Protein AF-A0A7S1WBP7-F1 (afdb_monomer_lite)

Organism: Alexandrium catenella (NCBI:txid2925)

Structure (mmCIF, N/CA/C/O backbone):
data_AF-A0A7S1WBP7-F1
#
_entry.id   AF-A0A7S1WBP7-F1
#
loop_
_atom_site.group_PDB
_atom_site.id
_atom_site.type_symbol
_atom_site.label_atom_id
_atom_site.label_alt_id
_atom_site.label_comp_id
_atom_site.label_asym_id
_atom_site.label_entity_id
_atom_site.label_seq_id
_atom_site.pdbx_PDB_ins_code
_atom_site.Cartn_x
_atom_site.Cartn_y
_atom_site.Cartn_z
_atom_site.occupancy
_atom_site.B_iso_or_equiv
_atom_site.auth_seq_id
_atom_site.auth_comp_id
_atom_site.auth_asym_id
_atom_site.auth_atom_id
_atom_site.pdbx_PDB_model_num
ATOM 1 N N . PRO A 1 1 ? -11.667 11.687 7.791 1.00 59.66 1 PRO A N 1
ATOM 2 C CA . PRO A 1 1 ? -12.856 10.814 7.942 1.00 59.66 1 PRO A CA 1
ATOM 3 C C . PRO 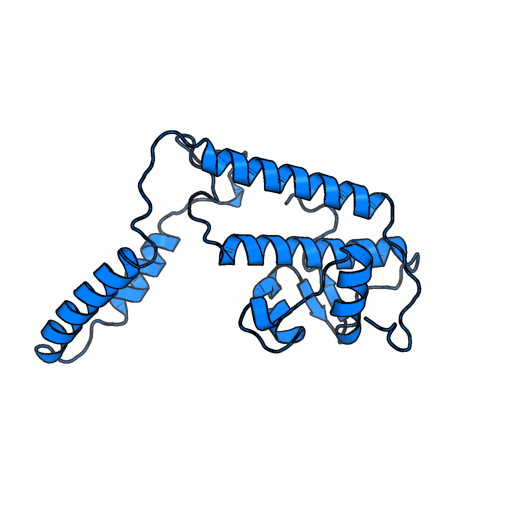A 1 1 ? -13.296 10.801 9.410 1.00 59.66 1 PRO A C 1
ATOM 5 O O . PRO A 1 1 ? -12.435 10.814 10.290 1.00 59.66 1 PRO A O 1
ATOM 8 N N . ALA A 1 2 ? -14.607 10.837 9.667 1.00 68.38 2 ALA A N 1
ATOM 9 C CA . ALA A 1 2 ? -15.143 10.656 11.015 1.00 68.38 2 ALA A CA 1
ATOM 10 C C . ALA A 1 2 ? -14.833 9.235 11.520 1.00 68.38 2 ALA A C 1
ATOM 12 O O . ALA A 1 2 ? -14.709 8.310 10.717 1.00 68.38 2 ALA A O 1
ATOM 13 N N . ARG A 1 3 ? -14.670 9.067 12.837 1.00 75.44 3 ARG A N 1
ATOM 14 C CA . ARG A 1 3 ? -14.401 7.759 13.450 1.00 75.44 3 ARG A CA 1
ATOM 15 C C . ARG A 1 3 ? -15.644 6.863 13.328 1.00 75.44 3 ARG A C 1
ATOM 17 O O . ARG A 1 3 ? -16.695 7.281 13.818 1.00 75.44 3 ARG A O 1
ATOM 24 N N . PRO A 1 4 ? -15.541 5.660 12.738 1.00 75.06 4 PRO A N 1
ATOM 25 C CA . PRO A 1 4 ? -16.665 4.734 12.681 1.00 75.06 4 PRO A CA 1
ATOM 26 C C . PRO A 1 4 ? -16.986 4.143 14.063 1.00 75.06 4 PRO A C 1
ATOM 28 O O . PRO A 1 4 ? -16.140 4.105 14.963 1.00 75.06 4 PRO A O 1
ATOM 31 N N . ALA A 1 5 ? -18.237 3.723 14.259 1.00 71.31 5 ALA A N 1
ATOM 32 C CA . ALA A 1 5 ? -18.678 3.123 15.515 1.00 71.31 5 ALA A CA 1
ATOM 33 C C . ALA A 1 5 ? -17.914 1.811 15.771 1.00 71.31 5 ALA A C 1
ATOM 35 O O . ALA A 1 5 ? -17.852 0.950 14.903 1.00 71.31 5 ALA A O 1
ATOM 36 N N . GLY A 1 6 ? -17.307 1.667 16.953 1.00 66.00 6 GLY A N 1
ATOM 37 C CA . GLY A 1 6 ? -16.484 0.497 17.287 1.00 66.00 6 GLY A CA 1
ATOM 38 C C . GLY A 1 6 ? -15.039 0.544 16.771 1.00 66.00 6 GLY A C 1
ATOM 39 O O . GLY A 1 6 ? -14.283 -0.386 17.035 1.00 66.00 6 GLY A O 1
ATOM 40 N N . ALA A 1 7 ? -14.614 1.615 16.087 1.00 70.44 7 ALA A N 1
ATOM 41 C CA . ALA A 1 7 ? -13.201 1.808 15.769 1.00 70.44 7 ALA A CA 1
ATOM 42 C C . ALA A 1 7 ? -12.406 2.271 16.997 1.00 70.44 7 ALA A C 1
ATOM 44 O O . ALA A 1 7 ? -12.703 3.297 17.615 1.00 70.44 7 ALA A O 1
ATOM 45 N N . GLU A 1 8 ? -11.364 1.514 17.320 1.00 70.38 8 GLU A N 1
ATOM 46 C CA . GLU A 1 8 ? -10.429 1.794 18.406 1.00 70.38 8 GLU A CA 1
ATOM 47 C C . GLU A 1 8 ? -9.491 2.960 18.071 1.00 70.38 8 GLU A C 1
ATOM 49 O O . GLU A 1 8 ? -9.138 3.193 16.908 1.00 70.38 8 GLU A O 1
ATOM 54 N N . GLU A 1 9 ? -9.037 3.668 19.108 1.00 77.19 9 GLU A N 1
ATOM 55 C CA . GLU A 1 9 ? -8.102 4.793 19.003 1.00 77.19 9 GLU A CA 1
ATOM 56 C C . GLU A 1 9 ? -6.643 4.319 18.898 1.00 77.19 9 GLU A C 1
ATOM 58 O O . GLU A 1 9 ? -5.778 4.674 19.695 1.00 77.19 9 GLU A O 1
ATOM 63 N N . VAL A 1 10 ? -6.372 3.501 17.883 1.00 86.56 10 VAL A N 1
ATOM 64 C CA . VAL A 1 10 ? -5.024 3.009 17.585 1.00 86.56 10 VAL A CA 1
ATOM 65 C C . VAL A 1 10 ? -4.214 4.107 16.891 1.00 86.56 10 VAL A C 1
ATOM 67 O O . VAL A 1 10 ? -4.719 4.818 16.012 1.00 86.56 10 VAL A O 1
ATOM 70 N N . GLN A 1 11 ? -2.959 4.271 17.311 1.00 88.50 11 GLN A N 1
ATOM 71 C CA . GLN A 1 11 ? -2.029 5.256 16.761 1.00 88.50 11 GLN A CA 1
ATOM 72 C C . GLN A 1 11 ? -0.876 4.583 16.026 1.00 88.50 11 GLN A C 1
ATOM 74 O O . GLN A 1 11 ? -0.406 3.556 16.504 1.00 88.50 11 GLN A O 1
ATOM 79 N N . PRO A 1 12 ? -0.353 5.198 14.948 1.00 92.69 12 PRO A N 1
ATOM 80 C CA . PRO A 1 12 ? 0.793 4.650 14.238 1.00 92.69 12 PRO A CA 1
ATOM 81 C C . PRO A 1 12 ? 2.031 4.646 15.133 1.00 92.69 12 PRO A C 1
ATOM 83 O O . PRO A 1 12 ? 2.517 5.722 15.521 1.00 92.69 12 PRO A O 1
ATOM 86 N N . SER A 1 13 ? 2.533 3.450 15.436 1.00 93.62 13 SER A N 1
ATOM 87 C CA . SER A 1 13 ? 3.720 3.260 16.269 1.00 93.62 13 SER A CA 1
ATOM 88 C C . SER A 1 13 ? 5.015 3.691 15.584 1.00 93.62 13 SER A C 1
ATOM 90 O O . SER A 1 13 ? 5.077 3.953 14.378 1.00 93.62 13 SER A O 1
ATOM 92 N N . ASP A 1 14 ? 6.093 3.727 16.365 1.00 94.38 14 ASP A N 1
ATOM 93 C CA . ASP A 1 14 ? 7.439 3.970 15.847 1.00 94.38 14 ASP A CA 1
ATOM 94 C C . ASP A 1 14 ? 7.890 2.885 14.864 1.00 94.38 14 ASP A C 1
ATOM 96 O O . ASP A 1 14 ? 8.605 3.194 13.910 1.00 94.38 14 ASP A O 1
ATOM 100 N N . TRP A 1 15 ? 7.428 1.641 15.044 1.00 93.56 15 TRP A N 1
ATOM 101 C CA . TRP A 1 15 ? 7.703 0.543 14.115 1.00 93.56 15 TRP A CA 1
ATOM 102 C C . TRP A 1 15 ? 7.101 0.829 12.739 1.00 93.56 15 TRP A C 1
ATOM 104 O O . TRP A 1 15 ? 7.823 0.814 11.742 1.00 93.56 15 TRP A O 1
ATOM 114 N N . PHE A 1 16 ? 5.816 1.197 12.693 1.00 94.50 16 PHE A N 1
ATOM 115 C CA . PHE A 1 16 ? 5.157 1.581 11.445 1.00 94.50 16 PHE A CA 1
ATOM 116 C C . PHE A 1 16 ? 5.894 2.740 10.767 1.00 94.50 16 PHE A C 1
ATOM 118 O O . PHE A 1 16 ? 6.212 2.684 9.582 1.00 94.50 16 PHE A O 1
ATOM 125 N N . ARG A 1 17 ? 6.229 3.788 11.530 1.00 93.50 17 ARG A N 1
ATOM 126 C CA . ARG A 1 17 ? 6.933 4.965 10.998 1.00 93.50 17 ARG A CA 1
ATOM 127 C C . ARG A 1 17 ? 8.336 4.636 10.498 1.00 93.50 17 ARG A C 1
ATOM 129 O O . ARG A 1 17 ? 8.852 5.348 9.639 1.00 93.50 17 ARG A O 1
ATOM 136 N N . ALA A 1 18 ? 9.005 3.645 11.080 1.00 94.38 18 ALA A N 1
ATOM 137 C CA . ALA A 1 18 ? 10.303 3.180 10.609 1.00 94.38 18 ALA A CA 1
ATOM 138 C C . ALA A 1 18 ? 10.160 2.453 9.267 1.00 94.38 18 ALA A C 1
ATOM 140 O O . ALA A 1 18 ? 10.774 2.897 8.300 1.00 94.38 18 ALA A O 1
ATOM 141 N N . ARG A 1 19 ? 9.281 1.444 9.186 1.00 93.69 19 ARG A N 1
ATOM 142 C CA . ARG A 1 19 ? 9.017 0.678 7.955 1.00 93.69 19 ARG A CA 1
ATOM 143 C C . ARG A 1 19 ? 8.503 1.548 6.815 1.00 93.69 19 ARG A C 1
ATOM 145 O O . ARG A 1 19 ? 8.981 1.454 5.694 1.00 93.69 19 ARG A O 1
ATOM 152 N N . TRP A 1 20 ? 7.602 2.481 7.112 1.00 93.44 20 TRP A N 1
ATOM 153 C CA . TRP A 1 20 ? 7.122 3.432 6.114 1.00 93.44 20 TRP A CA 1
ATOM 154 C C . TRP A 1 20 ? 8.243 4.327 5.569 1.00 93.44 20 TRP A C 1
ATOM 156 O O . TRP A 1 20 ? 8.288 4.605 4.377 1.00 93.44 20 TRP A O 1
ATOM 166 N N . ARG A 1 21 ? 9.181 4.774 6.417 1.00 93.06 21 ARG A N 1
ATOM 167 C CA . ARG A 1 21 ? 10.331 5.578 5.963 1.00 93.06 21 ARG A CA 1
ATOM 168 C C . ARG A 1 21 ? 11.337 4.767 5.155 1.00 93.06 21 ARG A C 1
ATOM 170 O O . ARG A 1 21 ? 11.943 5.334 4.254 1.00 93.06 21 ARG A O 1
ATOM 177 N N . GLU A 1 22 ? 11.549 3.507 5.513 1.00 93.50 22 GLU A N 1
ATOM 178 C CA . GLU A 1 22 ? 12.380 2.562 4.760 1.00 93.50 22 GLU A CA 1
ATOM 179 C C . GLU A 1 22 ? 11.827 2.404 3.342 1.00 93.50 22 GLU A C 1
ATOM 181 O O . GLU A 1 22 ? 12.495 2.796 2.388 1.00 93.50 22 GLU A O 1
ATOM 186 N N . TRP A 1 23 ? 10.549 2.046 3.228 1.00 91.75 23 TRP A N 1
ATOM 187 C CA . TRP A 1 23 ? 9.850 1.951 1.950 1.00 91.75 23 TRP A CA 1
ATOM 188 C C . TRP A 1 23 ? 9.911 3.235 1.119 1.00 91.75 23 TRP A C 1
ATOM 190 O O . TRP A 1 23 ? 10.237 3.209 -0.062 1.00 91.75 23 TRP A O 1
ATOM 200 N N . GLN A 1 24 ? 9.643 4.396 1.725 1.00 92.50 24 GLN A N 1
ATOM 201 C CA . GLN A 1 24 ? 9.704 5.671 1.002 1.00 92.50 24 GLN A CA 1
ATOM 202 C C . GLN A 1 24 ? 11.103 5.958 0.435 1.00 92.50 24 GLN A C 1
ATOM 204 O O . GLN A 1 24 ? 11.211 6.562 -0.630 1.00 92.50 24 GLN A O 1
ATOM 209 N N . ARG A 1 25 ? 12.170 5.531 1.123 1.00 91.50 25 ARG A N 1
ATOM 210 C CA . ARG A 1 25 ? 13.548 5.679 0.630 1.00 91.50 25 ARG A CA 1
ATOM 211 C C . ARG A 1 25 ? 13.833 4.732 -0.527 1.00 91.50 25 ARG A C 1
ATOM 213 O O . ARG A 1 25 ? 14.423 5.171 -1.508 1.00 91.50 25 ARG A O 1
ATOM 220 N N . GLU A 1 26 ? 13.414 3.476 -0.419 1.00 90.69 26 GLU A N 1
ATOM 221 C CA . GLU A 1 26 ? 13.569 2.478 -1.483 1.00 90.69 26 GLU A CA 1
ATOM 222 C C . GLU A 1 26 ? 12.810 2.896 -2.738 1.00 90.69 26 GLU A C 1
ATOM 224 O O . GLU A 1 26 ? 13.397 2.984 -3.813 1.00 90.69 26 GLU A O 1
ATOM 229 N N . LEU A 1 27 ? 11.547 3.294 -2.584 1.00 90.94 27 LEU A N 1
ATOM 230 C CA . LEU A 1 27 ? 10.723 3.766 -3.687 1.00 90.94 27 LEU A CA 1
ATOM 231 C C . LEU A 1 27 ? 11.352 4.986 -4.373 1.00 90.94 27 LEU A C 1
ATOM 233 O O . LEU A 1 27 ? 11.409 5.044 -5.599 1.00 90.94 27 LEU A O 1
ATOM 237 N N . GLN A 1 28 ? 11.874 5.951 -3.608 1.00 89.44 28 GLN A N 1
ATOM 238 C CA . GLN A 1 28 ? 12.607 7.090 -4.174 1.00 89.44 28 GLN A CA 1
ATOM 239 C C . GLN A 1 28 ? 13.874 6.654 -4.915 1.00 89.44 28 GLN A C 1
ATOM 241 O O . GLN A 1 28 ? 14.147 7.168 -5.999 1.00 89.44 28 GLN A O 1
ATOM 246 N N . ALA A 1 29 ? 14.631 5.705 -4.364 1.00 89.44 29 ALA A N 1
ATOM 247 C CA . ALA A 1 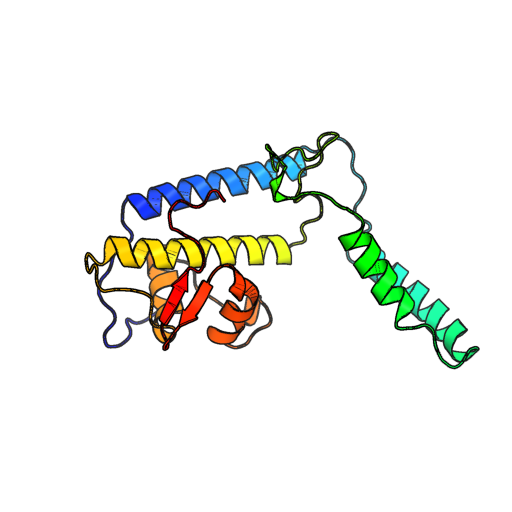29 ? 15.821 5.167 -5.010 1.00 89.44 29 ALA A CA 1
ATOM 248 C C . ALA A 1 29 ? 15.480 4.463 -6.333 1.00 89.44 29 ALA A C 1
ATOM 250 O O . ALA A 1 29 ? 16.181 4.668 -7.321 1.00 89.44 29 ALA A O 1
ATOM 251 N N . TRP A 1 30 ? 14.380 3.709 -6.394 1.00 90.31 30 TRP A N 1
ATOM 252 C CA . TRP A 1 30 ? 13.915 3.056 -7.622 1.00 90.31 30 TRP A CA 1
ATOM 253 C C . TRP A 1 30 ? 13.501 4.069 -8.696 1.00 90.31 30 TRP A C 1
ATOM 255 O O . TRP A 1 30 ? 13.903 3.938 -9.852 1.00 90.31 30 TRP A O 1
ATOM 265 N N . HIS A 1 31 ? 12.796 5.140 -8.317 1.00 87.38 31 HIS A N 1
ATOM 266 C CA . HIS A 1 31 ? 12.476 6.230 -9.247 1.00 87.38 31 HIS A CA 1
ATOM 267 C C . HIS A 1 31 ? 13.743 6.918 -9.781 1.00 87.38 31 HIS A C 1
ATOM 269 O O . HIS A 1 31 ? 13.838 7.189 -10.977 1.00 87.38 31 HIS A O 1
ATOM 275 N N . LEU A 1 32 ? 14.738 7.174 -8.923 1.00 87.19 32 LEU A N 1
ATOM 276 C CA . LEU A 1 32 ? 16.027 7.733 -9.347 1.00 87.19 32 LEU A CA 1
ATOM 277 C C . LEU A 1 32 ? 16.775 6.778 -10.284 1.00 87.19 32 LEU A C 1
ATOM 279 O O . LEU A 1 32 ? 17.290 7.213 -11.311 1.00 87.19 32 LEU A O 1
ATOM 283 N N . ARG A 1 33 ? 16.766 5.475 -9.993 1.00 83.44 33 ARG A N 1
ATOM 284 C CA . ARG A 1 33 ? 17.393 4.447 -10.832 1.00 83.44 33 ARG A CA 1
ATOM 285 C C . ARG A 1 33 ? 16.809 4.416 -12.244 1.00 83.44 33 ARG A C 1
ATOM 287 O O . ARG A 1 33 ? 17.560 4.259 -13.203 1.00 83.44 33 ARG A O 1
ATOM 294 N N . LEU A 1 34 ? 15.497 4.611 -12.378 1.00 82.00 34 LEU A N 1
ATOM 295 C CA . LEU A 1 34 ? 14.832 4.698 -13.679 1.00 82.00 34 LEU A CA 1
ATOM 296 C C . LEU A 1 34 ? 15.270 5.946 -14.469 1.00 82.00 34 LEU A C 1
ATOM 298 O O . LEU A 1 34 ? 15.420 5.883 -15.687 1.00 82.00 34 LEU A O 1
ATOM 302 N N . ILE A 1 35 ? 15.527 7.062 -13.778 1.00 79.69 35 ILE A N 1
ATOM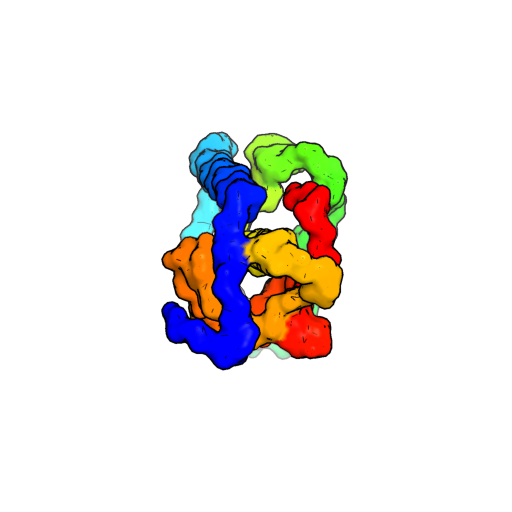 303 C CA . ILE A 1 35 ? 16.040 8.303 -14.385 1.00 79.69 35 ILE A CA 1
ATOM 304 C C . ILE A 1 35 ? 17.509 8.148 -14.818 1.00 79.69 35 ILE A C 1
ATOM 306 O O . ILE A 1 35 ? 17.902 8.675 -15.858 1.00 79.69 35 ILE A O 1
ATOM 310 N N . GLU A 1 36 ? 18.322 7.434 -14.037 1.00 75.25 36 GLU A N 1
ATOM 311 C CA . GLU A 1 36 ? 19.773 7.290 -14.237 1.00 75.25 36 GLU A CA 1
ATOM 312 C C . GLU A 1 36 ? 20.180 6.216 -15.268 1.00 75.25 36 GLU A C 1
ATOM 314 O O . GLU A 1 36 ? 21.370 6.081 -15.570 1.00 75.25 36 GLU A O 1
ATOM 319 N N . ARG A 1 37 ? 19.231 5.453 -15.831 1.00 65.38 37 ARG A N 1
ATOM 320 C CA . ARG A 1 37 ? 19.523 4.340 -16.751 1.00 65.38 37 ARG A CA 1
ATOM 321 C C . ARG A 1 37 ? 20.320 4.809 -17.989 1.00 65.38 37 ARG A C 1
ATOM 323 O O . ARG A 1 37 ? 19.8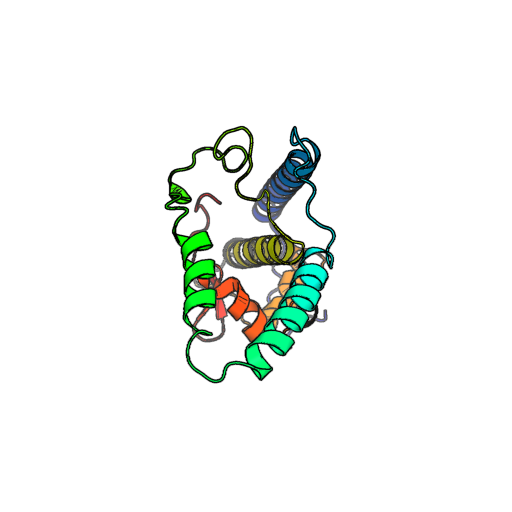49 5.671 -18.738 1.00 65.38 37 ARG A O 1
ATOM 330 N N . PRO A 1 38 ? 21.498 4.217 -18.278 1.00 50.50 38 PRO A N 1
ATOM 331 C CA . PRO A 1 38 ? 22.231 4.500 -19.505 1.00 50.50 38 PRO A CA 1
ATOM 332 C C . PRO A 1 38 ? 21.497 3.892 -20.706 1.00 50.50 38 PRO A C 1
ATOM 334 O O . PRO A 1 38 ? 21.234 2.694 -20.755 1.00 50.50 38 PRO A O 1
ATOM 337 N N . GLY A 1 39 ? 21.188 4.734 -21.693 1.00 53.94 39 GLY A N 1
ATOM 338 C CA . GLY A 1 39 ? 20.471 4.337 -22.902 1.00 53.94 39 GLY A CA 1
ATOM 339 C C . GLY A 1 39 ? 18.965 4.536 -22.767 1.00 53.94 39 GLY A C 1
ATOM 340 O O . GLY A 1 39 ? 18.242 3.673 -22.278 1.00 53.94 39 GLY A O 1
ATOM 341 N N . LYS A 1 40 ? 18.475 5.663 -23.295 1.00 45.06 40 LYS A N 1
ATOM 342 C CA . LYS A 1 40 ? 17.079 5.764 -23.723 1.00 45.06 40 LYS A CA 1
ATOM 343 C C . LYS A 1 40 ? 16.855 4.693 -24.797 1.00 45.06 40 LYS A C 1
ATOM 345 O O . LYS A 1 40 ? 17.090 4.958 -25.973 1.00 45.06 40 LYS A O 1
ATOM 350 N N . ARG A 1 41 ? 16.339 3.516 -24.437 1.00 47.06 41 ARG A N 1
ATOM 351 C CA . ARG A 1 41 ? 15.268 2.983 -25.278 1.00 47.06 41 ARG A CA 1
ATOM 352 C C . ARG A 1 41 ? 14.142 3.983 -25.088 1.00 47.06 41 ARG A C 1
ATOM 354 O O . ARG A 1 41 ? 13.604 4.115 -23.993 1.00 47.06 41 ARG A O 1
ATOM 361 N N . ALA A 1 42 ? 13.949 4.830 -26.096 1.00 41.88 42 ALA A N 1
ATOM 362 C CA . ALA A 1 42 ? 12.786 5.687 -26.138 1.00 41.88 42 ALA A CA 1
ATOM 363 C C . ALA A 1 42 ? 11.589 4.760 -25.947 1.00 41.88 42 ALA A C 1
ATOM 365 O O . ALA A 1 42 ? 11.388 3.858 -26.756 1.00 41.88 42 ALA A O 1
ATOM 366 N N . ARG A 1 43 ? 10.846 4.956 -24.857 1.00 45.41 43 ARG A N 1
ATOM 367 C CA . ARG A 1 43 ? 9.454 4.540 -24.835 1.00 45.41 43 ARG A CA 1
ATOM 368 C C . ARG A 1 43 ? 8.846 5.192 -26.083 1.00 45.41 43 ARG A C 1
ATOM 370 O O . ARG A 1 43 ? 9.005 6.413 -26.216 1.00 45.41 43 ARG A O 1
ATOM 377 N N . PRO A 1 44 ? 8.269 4.456 -27.039 1.00 42.00 44 PRO A N 1
ATOM 378 C CA . PRO A 1 44 ? 7.386 5.113 -27.991 1.00 42.00 44 PRO A CA 1
ATOM 379 C C . PRO A 1 44 ? 6.338 5.877 -27.167 1.00 42.00 44 PRO A C 1
ATOM 381 O O . PRO A 1 44 ? 5.934 5.437 -26.092 1.00 42.00 44 PRO A O 1
ATOM 384 N N . GLU A 1 45 ? 6.026 7.105 -27.578 1.00 37.00 45 GLU A N 1
ATOM 385 C CA . GLU A 1 45 ? 5.131 8.007 -26.841 1.00 37.00 45 GLU A CA 1
ATOM 386 C C . GLU A 1 45 ? 3.871 7.260 -26.348 1.00 37.00 45 GLU A C 1
ATOM 388 O O . GLU A 1 45 ? 3.389 6.371 -27.053 1.00 37.00 45 GLU A O 1
ATOM 393 N N . PRO A 1 46 ? 3.293 7.593 -25.177 1.00 38.78 46 PRO A N 1
ATOM 394 C CA . PRO A 1 46 ? 1.980 7.071 -24.815 1.00 38.78 46 PRO A CA 1
ATOM 395 C C . PRO A 1 46 ? 0.984 7.548 -25.877 1.00 38.78 46 PRO A C 1
ATOM 397 O O . PRO A 1 46 ? 0.693 8.738 -25.989 1.00 38.78 46 PRO A O 1
ATOM 400 N N . GLY A 1 47 ? 0.535 6.615 -26.715 1.00 45.09 47 GLY A N 1
ATOM 401 C CA . GLY A 1 47 ? -0.238 6.918 -27.914 1.00 45.09 47 GLY A CA 1
ATOM 402 C C . GLY A 1 47 ? 0.540 6.929 -29.230 1.00 45.09 47 GLY A C 1
ATOM 403 O O . GLY A 1 47 ? -0.068 7.233 -30.237 1.00 45.09 47 GLY A O 1
ATOM 404 N N . ALA A 1 48 ? 1.833 6.614 -29.279 1.00 44.91 48 ALA A N 1
ATOM 405 C CA . ALA A 1 48 ? 2.512 6.168 -30.498 1.00 44.91 48 ALA A CA 1
ATOM 406 C C . ALA A 1 48 ? 2.469 4.645 -30.608 1.00 44.91 48 ALA A C 1
ATOM 408 O O . ALA A 1 48 ? 2.270 4.166 -31.709 1.00 44.91 48 ALA A O 1
ATOM 409 N N . GLU A 1 49 ? 2.543 3.910 -29.492 1.00 44.06 49 GLU A N 1
ATOM 410 C CA . GLU A 1 49 ? 2.112 2.504 -29.442 1.00 44.06 49 GLU A CA 1
ATOM 411 C C . GLU A 1 49 ? 0.605 2.425 -29.651 1.00 44.06 49 GLU A C 1
ATOM 413 O O . GLU A 1 49 ? 0.221 1.879 -30.656 1.00 44.06 49 GLU A O 1
ATOM 418 N N . ALA A 1 50 ? -0.248 3.134 -28.899 1.00 42.62 50 ALA A N 1
ATOM 419 C CA . ALA A 1 50 ? -1.700 3.075 -29.152 1.00 42.62 50 ALA A CA 1
ATOM 420 C C . ALA A 1 50 ? -2.150 3.652 -30.516 1.00 42.62 50 ALA A C 1
ATOM 422 O O . ALA A 1 50 ? -3.253 3.369 -30.964 1.00 42.62 50 ALA A O 1
ATOM 423 N N . ARG A 1 51 ? -1.335 4.485 -31.186 1.00 46.69 51 ARG A N 1
ATOM 424 C CA . ARG A 1 51 ? -1.623 4.984 -32.547 1.00 46.69 51 ARG A CA 1
ATOM 425 C C . ARG A 1 51 ? -0.979 4.124 -33.618 1.00 46.69 51 ARG A C 1
ATOM 427 O O . ARG A 1 51 ? -1.591 4.010 -34.658 1.00 46.69 51 ARG A O 1
ATOM 434 N N . ALA A 1 52 ? 0.160 3.484 -33.364 1.00 50.38 52 ALA A N 1
ATOM 435 C CA . ALA A 1 52 ? 0.667 2.411 -34.212 1.00 50.38 52 ALA A CA 1
ATOM 436 C C . ALA A 1 52 ? -0.192 1.149 -34.067 1.00 50.38 52 ALA A C 1
ATOM 438 O O . ALA A 1 52 ? -0.403 0.483 -35.054 1.00 50.38 52 ALA A O 1
ATOM 439 N N . GLU A 1 53 ? -0.763 0.875 -32.896 1.00 45.94 53 GLU A N 1
ATOM 440 C CA . GLU A 1 53 ? -1.754 -0.163 -32.603 1.00 45.94 53 GLU A CA 1
ATOM 441 C C . GLU A 1 53 ? -3.127 0.230 -33.137 1.00 45.94 53 GLU A C 1
ATOM 443 O O . GLU A 1 53 ? -3.826 -0.650 -33.590 1.00 45.94 53 GLU A O 1
ATOM 448 N N . ALA A 1 54 ? -3.535 1.508 -33.155 1.00 50.28 54 ALA A N 1
ATOM 449 C CA . ALA A 1 54 ? -4.787 1.922 -33.807 1.00 50.28 54 ALA A CA 1
ATOM 450 C C . ALA A 1 54 ? -4.657 2.045 -35.333 1.00 50.28 54 ALA A C 1
ATOM 452 O O . ALA A 1 54 ? -5.639 1.855 -36.035 1.00 50.28 54 ALA A O 1
ATOM 453 N N . GLU A 1 55 ? -3.475 2.376 -35.856 1.00 49.69 55 GLU A N 1
ATOM 454 C CA . GLU A 1 55 ? -3.181 2.442 -37.294 1.00 49.69 55 GLU A CA 1
ATOM 455 C C . GLU A 1 55 ? -2.893 1.032 -37.836 1.00 49.69 55 GLU A C 1
ATOM 457 O O . GLU A 1 55 ? -3.418 0.696 -38.889 1.00 49.69 55 GLU A O 1
ATOM 462 N N . ALA A 1 56 ? -2.232 0.160 -37.062 1.00 49.91 56 ALA A N 1
ATOM 463 C CA . ALA A 1 56 ? -2.131 -1.275 -37.335 1.00 49.91 56 ALA A CA 1
ATOM 464 C C . ALA A 1 56 ? -3.440 -2.018 -37.054 1.00 49.91 56 ALA A C 1
ATOM 466 O O . ALA A 1 56 ? -3.725 -2.954 -37.778 1.00 49.91 56 ALA A O 1
ATOM 467 N N . ALA A 1 57 ? -4.276 -1.609 -36.089 1.00 49.94 57 ALA A N 1
ATOM 468 C CA . ALA A 1 57 ? -5.631 -2.147 -35.933 1.00 49.94 57 ALA A CA 1
ATOM 469 C C . ALA A 1 57 ? -6.566 -1.629 -37.023 1.00 49.94 57 ALA A C 1
ATOM 471 O O . ALA A 1 57 ? -7.443 -2.370 -37.420 1.00 49.94 57 ALA A O 1
ATOM 472 N N . ALA A 1 58 ? -6.387 -0.416 -37.556 1.00 53.78 58 ALA A N 1
ATOM 473 C CA . ALA A 1 58 ? -7.162 0.068 -38.700 1.00 53.78 58 ALA A CA 1
ATOM 474 C C . ALA A 1 58 ? -6.701 -0.565 -40.025 1.00 53.78 58 ALA A C 1
ATOM 476 O O . ALA A 1 58 ? -7.542 -0.852 -40.873 1.00 53.78 58 ALA A O 1
ATOM 477 N N . GLU A 1 59 ? -5.398 -0.816 -40.207 1.00 50.56 59 GLU A N 1
ATOM 478 C CA . GLU A 1 59 ? -4.876 -1.629 -41.317 1.00 50.56 59 GLU A CA 1
ATOM 479 C C . GLU A 1 59 ? -5.274 -3.103 -41.157 1.00 50.56 59 GLU A C 1
ATOM 481 O O . GLU A 1 59 ? -5.718 -3.702 -42.131 1.00 50.56 59 GLU A O 1
ATOM 486 N N . ALA A 1 60 ? -5.242 -3.664 -39.945 1.00 43.97 60 ALA A N 1
ATOM 487 C CA . ALA A 1 60 ? -5.697 -5.025 -39.660 1.00 43.97 60 ALA A CA 1
ATOM 488 C C . ALA A 1 60 ? -7.223 -5.166 -39.707 1.00 43.97 60 ALA A C 1
ATOM 490 O O . ALA A 1 60 ? -7.693 -6.223 -40.080 1.00 43.97 60 ALA A O 1
ATOM 491 N N . GLU A 1 61 ? -8.018 -4.139 -39.396 1.00 46.72 61 GLU A N 1
ATOM 492 C CA . GLU A 1 61 ? -9.486 -4.141 -39.528 1.00 46.72 61 GLU A CA 1
ATOM 493 C C . GLU A 1 61 ? -9.898 -3.920 -40.995 1.00 46.72 61 GLU A C 1
ATOM 495 O O . GLU A 1 61 ? -10.877 -4.506 -41.458 1.00 46.72 61 GLU A O 1
ATOM 500 N N . ALA A 1 62 ? -9.108 -3.166 -41.772 1.00 47.91 62 ALA A N 1
ATOM 501 C CA . ALA A 1 62 ? -9.246 -3.087 -43.226 1.00 47.91 62 ALA A CA 1
ATOM 502 C C . ALA A 1 62 ? -8.870 -4.417 -43.911 1.00 47.91 62 ALA A C 1
ATOM 504 O O . ALA A 1 62 ? -9.616 -4.864 -44.784 1.00 47.91 62 ALA A O 1
ATOM 505 N N . GLU A 1 63 ? -7.790 -5.082 -43.477 1.00 43.72 63 GLU A N 1
ATOM 506 C CA . GLU A 1 63 ? -7.375 -6.407 -43.969 1.00 43.72 63 GLU A CA 1
ATOM 507 C C . GLU A 1 63 ? -8.247 -7.562 -43.426 1.00 43.72 63 GLU A C 1
ATOM 509 O O . GLU A 1 63 ? -8.481 -8.531 -44.150 1.00 43.72 63 GLU A O 1
ATOM 514 N N . ALA A 1 64 ? -8.804 -7.456 -42.213 1.00 38.31 64 ALA A N 1
ATOM 515 C CA . ALA A 1 64 ? -9.745 -8.420 -41.627 1.00 38.31 64 ALA A CA 1
ATOM 516 C C . ALA A 1 64 ? -11.156 -8.282 -42.210 1.00 38.31 64 ALA A C 1
ATOM 518 O O . ALA A 1 64 ? -11.857 -9.282 -42.343 1.00 38.31 64 ALA A O 1
ATOM 519 N N . SER A 1 65 ? -11.567 -7.088 -42.664 1.00 44.31 65 SER A N 1
ATOM 520 C CA . SER A 1 65 ? -12.807 -6.960 -43.449 1.00 44.31 65 SER A CA 1
ATOM 521 C C . SER A 1 65 ? -12.727 -7.676 -44.806 1.00 44.31 65 SER A C 1
ATOM 523 O O . SER A 1 65 ? -13.758 -7.956 -45.418 1.00 44.31 65 SER A O 1
ATOM 525 N N . GLU A 1 66 ? -11.513 -8.016 -45.260 1.00 45.88 66 GLU A N 1
ATOM 526 C CA . GLU A 1 66 ? -11.270 -8.823 -46.458 1.00 45.88 66 GLU A CA 1
ATOM 527 C C . GLU A 1 66 ? -10.979 -10.311 -46.162 1.00 45.88 66 GLU A C 1
ATOM 529 O O . GLU A 1 66 ? -10.895 -11.102 -47.107 1.00 45.88 66 GLU A O 1
ATOM 534 N N . ARG A 1 67 ? -10.863 -10.738 -44.892 1.00 41.59 67 ARG A N 1
ATOM 535 C CA . ARG A 1 67 ? -10.605 -12.140 -44.506 1.00 41.59 67 ARG A CA 1
ATOM 536 C C . ARG A 1 67 ? -11.362 -12.518 -43.227 1.00 41.59 67 ARG A C 1
ATOM 538 O O . ARG A 1 67 ? -10.874 -12.320 -42.122 1.00 41.59 67 ARG A O 1
ATOM 545 N N . GLU A 1 68 ? -12.557 -13.074 -43.410 1.00 41.06 68 GLU A N 1
ATOM 546 C CA . GLU A 1 68 ? -13.349 -13.703 -42.348 1.00 41.06 68 GLU A CA 1
ATOM 547 C C . GLU A 1 68 ? -12.624 -14.921 -41.730 1.00 41.06 68 GLU A C 1
ATOM 549 O O . GLU A 1 68 ? -12.148 -15.796 -42.455 1.00 41.06 68 GLU A O 1
ATOM 554 N N . ASP A 1 69 ? -12.654 -14.936 -40.390 1.00 44.91 69 ASP A N 1
ATOM 555 C CA . ASP A 1 69 ? -12.649 -16.058 -39.434 1.00 44.91 69 ASP A CA 1
ATOM 556 C C . ASP A 1 69 ? -11.368 -16.918 -39.250 1.00 44.91 69 ASP A C 1
ATOM 558 O O . ASP A 1 69 ? -11.036 -17.720 -40.119 1.00 44.91 69 ASP A O 1
ATOM 562 N N . ASP A 1 70 ? -10.712 -16.780 -38.068 1.00 44.59 70 ASP A N 1
ATOM 563 C CA . ASP A 1 70 ? -10.168 -17.849 -37.161 1.00 44.59 70 ASP A CA 1
ATOM 564 C C . ASP A 1 70 ? -8.876 -17.494 -36.350 1.00 44.59 70 ASP A C 1
ATOM 566 O O . ASP A 1 70 ? -8.451 -18.295 -35.529 1.00 44.59 70 ASP A O 1
ATOM 570 N N . ASP A 1 71 ? -8.257 -16.305 -36.479 1.00 46.81 71 ASP A N 1
ATOM 571 C CA . ASP A 1 71 ? -6.875 -16.045 -35.963 1.00 46.81 71 ASP A CA 1
ATOM 572 C C . ASP A 1 71 ? -6.730 -15.010 -34.808 1.00 46.81 71 ASP A C 1
ATOM 574 O O . ASP A 1 71 ? -5.650 -14.482 -34.547 1.00 46.81 71 ASP A O 1
ATOM 578 N N . GLY A 1 72 ? -7.809 -14.670 -34.093 1.00 40.09 72 GLY A N 1
ATOM 579 C CA . GLY A 1 72 ? -7.761 -13.677 -32.996 1.00 40.09 72 GLY A CA 1
ATOM 580 C C . GLY A 1 72 ? -7.201 -14.198 -31.662 1.00 40.09 72 GLY A C 1
ATOM 581 O O . GLY A 1 72 ? -6.710 -13.412 -30.855 1.00 40.09 72 GLY A O 1
ATOM 582 N N . ASP A 1 73 ? -7.277 -15.509 -31.435 1.00 40.62 73 ASP A N 1
ATOM 583 C CA . ASP A 1 73 ? -6.831 -16.170 -30.197 1.00 40.62 73 ASP A CA 1
ATOM 584 C C . ASP A 1 73 ? -5.298 -16.337 -30.184 1.00 40.62 73 ASP A C 1
ATOM 586 O O . ASP A 1 73 ? -4.643 -16.085 -29.176 1.00 40.62 73 ASP A O 1
ATOM 590 N N . ALA A 1 74 ? -4.707 -16.622 -31.351 1.00 45.44 74 ALA A N 1
ATOM 591 C CA . ALA A 1 74 ? -3.274 -16.867 -31.520 1.00 45.44 74 ALA A CA 1
ATOM 592 C C . ALA A 1 74 ? -2.395 -15.632 -31.242 1.00 45.44 74 ALA A C 1
ATOM 594 O O . ALA A 1 74 ? -1.289 -15.766 -30.732 1.00 45.44 74 ALA A O 1
ATOM 595 N N . LEU A 1 75 ? -2.883 -14.420 -31.532 1.00 44.03 75 LEU A N 1
ATOM 596 C CA . LEU A 1 75 ? -2.130 -13.181 -31.294 1.00 44.03 75 LEU A CA 1
ATOM 597 C C . LEU A 1 75 ? -2.121 -12.778 -29.807 1.00 44.03 75 LEU A C 1
ATOM 599 O O . LEU A 1 75 ? -1.161 -12.177 -29.325 1.00 44.03 75 LEU A O 1
ATOM 603 N N . MET A 1 76 ? -3.194 -13.094 -29.073 1.00 43.59 76 MET A N 1
ATOM 604 C CA . MET A 1 76 ? -3.253 -12.885 -27.623 1.00 43.59 76 MET A CA 1
ATOM 605 C C . MET A 1 76 ? -2.382 -13.919 -26.900 1.00 43.59 76 MET A C 1
ATOM 607 O O . MET A 1 76 ? -1.651 -13.552 -25.984 1.00 43.59 76 MET A O 1
ATOM 611 N N . GLU A 1 77 ? -2.398 -15.167 -27.377 1.00 49.25 77 GLU A N 1
ATOM 612 C CA . GLU A 1 77 ? -1.521 -16.241 -26.908 1.00 49.25 77 GLU A CA 1
ATOM 613 C C . GLU A 1 77 ? -0.040 -15.922 -27.189 1.00 49.25 77 GLU A C 1
ATOM 615 O O . GLU A 1 77 ? 0.770 -16.058 -26.286 1.00 49.25 77 GLU A O 1
ATOM 620 N N . GLU A 1 78 ? 0.325 -15.366 -28.355 1.00 46.53 78 GLU A N 1
ATOM 621 C CA . GLU A 1 78 ? 1.708 -14.938 -28.652 1.00 46.53 78 GLU A CA 1
ATOM 622 C C . GLU A 1 78 ? 2.203 -13.782 -27.766 1.00 46.53 78 GLU A C 1
ATOM 624 O O . GLU A 1 78 ? 3.380 -13.745 -27.414 1.00 46.53 78 GLU A O 1
ATOM 629 N N . LEU A 1 79 ? 1.339 -12.834 -27.385 1.00 44.78 79 LEU A N 1
ATOM 630 C CA . LEU A 1 79 ? 1.716 -11.722 -26.502 1.00 44.78 79 LEU A CA 1
ATOM 631 C C . LEU A 1 79 ? 1.816 -12.169 -25.032 1.00 44.78 79 LEU A C 1
ATOM 633 O O . LEU A 1 79 ? 2.695 -11.708 -24.300 1.00 44.78 79 LEU A O 1
ATOM 637 N N . GLU A 1 80 ? 0.930 -13.071 -24.597 1.00 47.62 80 GLU A N 1
ATOM 638 C CA . GLU A 1 80 ? 1.040 -13.741 -23.298 1.00 47.62 80 GLU A CA 1
ATOM 639 C C . GLU A 1 80 ? 2.288 -14.624 -23.248 1.00 47.62 80 GLU A C 1
ATOM 641 O O . GLU A 1 80 ? 3.033 -14.545 -22.270 1.00 47.62 80 GLU A O 1
ATOM 646 N N . ASP A 1 81 ? 2.577 -15.366 -24.317 1.00 44.72 81 ASP A N 1
ATOM 647 C CA . ASP A 1 81 ? 3.793 -16.152 -24.479 1.00 44.72 81 ASP A CA 1
ATOM 648 C C . ASP A 1 81 ? 5.030 -15.256 -24.543 1.00 44.72 81 ASP A C 1
ATOM 650 O O . ASP A 1 81 ? 6.011 -15.595 -23.918 1.00 44.72 81 ASP A O 1
ATOM 654 N N . GLU A 1 82 ? 5.041 -14.069 -25.154 1.00 45.75 82 GLU A N 1
ATOM 655 C CA . GLU A 1 82 ? 6.231 -13.194 -25.114 1.00 45.75 82 GLU A CA 1
ATOM 656 C C . GLU A 1 82 ? 6.486 -12.602 -23.704 1.00 45.75 82 GLU A C 1
ATOM 658 O O . GLU A 1 82 ? 7.631 -12.338 -23.312 1.00 45.75 82 GLU A O 1
ATOM 663 N N . ILE A 1 83 ? 5.426 -12.439 -22.900 1.00 50.09 83 ILE A N 1
ATOM 664 C CA . ILE A 1 83 ? 5.499 -12.051 -21.480 1.00 50.09 83 ILE A CA 1
ATOM 665 C C . ILE A 1 83 ? 5.905 -13.246 -20.590 1.00 50.09 83 ILE A C 1
ATOM 667 O O . ILE A 1 83 ? 6.634 -13.047 -19.613 1.00 50.09 83 ILE A O 1
ATOM 671 N N . LEU A 1 84 ? 5.477 -14.468 -20.928 1.00 45.41 84 LEU A N 1
ATOM 672 C CA . LEU A 1 84 ? 5.751 -15.724 -20.210 1.00 45.41 84 LEU A CA 1
ATOM 673 C C . LEU A 1 84 ? 7.075 -16.409 -20.628 1.00 45.41 84 LEU A C 1
ATOM 675 O O . LEU A 1 84 ? 7.693 -17.070 -19.798 1.00 45.41 84 LEU A O 1
ATOM 679 N N . ASP A 1 85 ? 7.549 -16.219 -21.863 1.00 44.03 85 ASP A N 1
ATOM 680 C CA . ASP A 1 85 ? 8.757 -16.811 -22.486 1.00 44.03 85 ASP A CA 1
ATOM 681 C C . ASP A 1 85 ? 10.033 -16.047 -22.109 1.00 44.03 85 ASP A C 1
ATOM 683 O O . ASP A 1 85 ? 11.164 -16.520 -22.262 1.00 44.03 85 ASP A O 1
ATOM 687 N N . ARG A 1 86 ? 9.883 -14.903 -21.434 1.00 51.19 86 ARG A N 1
ATOM 688 C CA . ARG A 1 86 ? 10.860 -14.543 -20.411 1.00 51.19 86 ARG A CA 1
ATOM 689 C C . ARG A 1 86 ? 10.659 -15.490 -19.234 1.00 51.19 86 ARG A C 1
ATOM 691 O O . ARG A 1 86 ? 10.102 -15.097 -18.215 1.00 51.19 86 ARG A O 1
ATOM 698 N N . ASP A 1 87 ? 11.249 -16.679 -19.364 1.00 52.22 87 ASP A N 1
ATOM 699 C CA . ASP A 1 87 ? 11.517 -17.717 -18.351 1.00 52.22 87 ASP A CA 1
ATOM 700 C C . ASP A 1 87 ? 12.479 -17.171 -17.263 1.00 52.22 87 ASP A C 1
ATOM 702 O O . ASP A 1 87 ? 13.555 -17.677 -16.938 1.00 52.22 87 ASP A O 1
ATOM 706 N N . THR A 1 88 ? 12.136 -15.983 -16.789 1.00 60.81 88 THR A N 1
ATOM 707 C CA . THR A 1 88 ? 12.903 -15.098 -15.951 1.00 60.81 88 THR A CA 1
ATOM 708 C C . THR A 1 88 ? 12.452 -15.398 -14.540 1.00 60.81 88 THR A C 1
ATOM 710 O O . THR A 1 88 ? 11.392 -14.953 -14.108 1.00 60.81 88 THR A O 1
ATOM 713 N N . ASP A 1 89 ? 13.250 -16.190 -13.828 1.00 72.00 89 ASP A N 1
ATOM 714 C CA . ASP A 1 89 ? 13.017 -16.497 -12.421 1.00 72.00 89 ASP A CA 1
ATOM 715 C C . ASP A 1 89 ? 13.102 -15.210 -11.585 1.00 72.00 89 ASP A C 1
ATOM 717 O O . ASP A 1 89 ? 14.170 -14.808 -11.117 1.00 72.00 89 ASP A O 1
ATOM 721 N N . VAL A 1 90 ? 11.953 -14.548 -11.413 1.00 72.19 90 VAL A N 1
ATOM 722 C CA . VAL A 1 90 ? 11.810 -13.292 -10.665 1.00 72.19 90 VAL A CA 1
ATOM 723 C C . VAL A 1 90 ? 12.299 -13.450 -9.223 1.00 72.19 90 VAL A C 1
ATOM 725 O O . VAL A 1 90 ? 12.853 -12.512 -8.650 1.00 72.19 90 VAL A O 1
ATOM 728 N N . PHE A 1 91 ? 12.162 -14.649 -8.653 1.00 75.69 91 PHE A N 1
ATOM 729 C CA . PHE A 1 91 ? 12.613 -14.963 -7.298 1.00 75.69 91 PHE A CA 1
ATOM 730 C C . PHE A 1 91 ? 14.109 -15.312 -7.228 1.00 75.69 91 PHE A C 1
ATOM 732 O O . PHE A 1 91 ? 14.685 -15.345 -6.138 1.00 75.69 91 PHE A O 1
ATOM 739 N N . GLY A 1 92 ? 14.753 -15.548 -8.373 1.00 73.81 92 GLY A N 1
ATOM 740 C CA . GLY A 1 92 ? 16.180 -15.844 -8.495 1.00 73.81 92 GLY A CA 1
ATOM 741 C C . GLY A 1 92 ? 17.077 -14.603 -8.488 1.00 73.81 92 GLY A C 1
ATOM 742 O O . GLY A 1 92 ? 18.296 -14.718 -8.295 1.00 73.81 92 GLY A O 1
ATOM 743 N N . PHE A 1 93 ? 16.509 -13.407 -8.667 1.00 76.31 93 PHE A N 1
ATOM 744 C CA . PHE A 1 93 ? 17.281 -12.169 -8.671 1.00 76.31 93 PHE A CA 1
ATOM 745 C C . PHE A 1 93 ? 17.710 -11.742 -7.269 1.00 76.31 93 PHE A C 1
ATOM 747 O O . PHE A 1 93 ? 16.921 -11.663 -6.333 1.00 76.31 93 PHE A O 1
ATOM 754 N N . ARG A 1 94 ? 18.998 -11.407 -7.135 1.00 76.31 94 ARG A N 1
ATOM 755 C CA . ARG A 1 94 ? 19.566 -10.860 -5.890 1.00 76.31 94 ARG A CA 1
ATOM 756 C C . ARG A 1 94 ? 19.425 -9.344 -5.776 1.00 76.31 94 ARG A C 1
ATOM 758 O O . ARG A 1 94 ? 19.540 -8.823 -4.672 1.00 76.31 94 ARG A O 1
ATOM 765 N N . ASP A 1 95 ? 19.241 -8.658 -6.901 1.00 82.94 95 ASP A N 1
ATOM 766 C CA . ASP A 1 95 ? 19.095 -7.208 -6.976 1.00 82.94 95 ASP A CA 1
ATOM 767 C C . ASP A 1 95 ? 18.026 -6.848 -8.013 1.00 82.94 95 ASP A C 1
ATOM 769 O O . ASP A 1 95 ? 18.225 -6.996 -9.217 1.00 82.94 95 ASP A O 1
ATOM 773 N N . VAL A 1 96 ? 16.886 -6.343 -7.545 1.00 86.75 96 VAL A N 1
ATOM 774 C CA . VAL A 1 96 ? 15.786 -5.891 -8.411 1.00 86.75 96 VAL A CA 1
ATOM 775 C C . VAL A 1 96 ? 16.158 -4.662 -9.254 1.00 86.75 96 VAL A C 1
ATOM 777 O O . VAL A 1 96 ? 15.457 -4.340 -10.212 1.00 86.75 96 VAL A O 1
ATOM 780 N N . CYS A 1 97 ? 17.256 -3.967 -8.927 1.00 86.31 97 CYS A N 1
ATOM 781 C CA . CYS A 1 97 ? 17.764 -2.813 -9.673 1.00 86.31 97 CYS A CA 1
ATOM 782 C C . CYS A 1 97 ? 18.733 -3.181 -10.815 1.00 86.31 97 CYS A C 1
ATOM 784 O O . CYS A 1 97 ? 19.175 -2.276 -11.540 1.00 86.31 97 CYS A O 1
ATOM 786 N N . ASP A 1 98 ? 19.076 -4.465 -10.961 1.00 8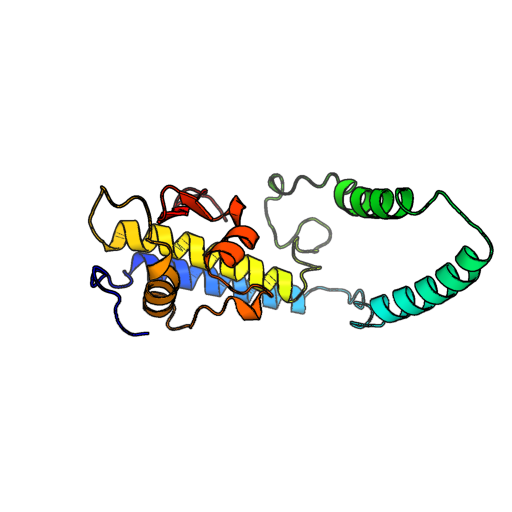4.00 98 ASP A N 1
ATOM 787 C CA . ASP A 1 98 ? 19.898 -5.002 -12.048 1.00 84.00 98 ASP A CA 1
ATOM 788 C C . ASP A 1 98 ? 19.587 -6.491 -12.284 1.00 84.00 98 ASP A C 1
ATOM 790 O O . ASP A 1 98 ? 20.211 -7.387 -11.713 1.00 84.00 98 ASP A O 1
ATOM 794 N N . VAL A 1 99 ? 18.626 -6.754 -13.170 1.00 81.62 99 VAL A N 1
ATOM 795 C CA . VAL A 1 99 ? 18.294 -8.104 -13.652 1.00 81.62 99 VAL A CA 1
ATOM 796 C C . VAL A 1 99 ? 19.211 -8.564 -14.796 1.00 81.62 99 VAL A C 1
ATOM 798 O O . VAL A 1 99 ? 19.003 -9.624 -15.383 1.00 81.62 99 VAL A O 1
ATOM 801 N N . GLY A 1 100 ? 20.248 -7.781 -15.113 1.00 72.69 100 GLY A N 1
ATOM 802 C CA . GLY A 1 100 ? 21.165 -7.996 -16.224 1.00 72.69 100 GLY A CA 1
ATOM 803 C C . GLY A 1 100 ? 21.334 -6.734 -17.069 1.00 72.69 100 GLY A C 1
ATOM 804 O O . GLY A 1 100 ? 20.386 -5.994 -17.325 1.00 72.69 100 GLY A O 1
ATOM 805 N N . ALA A 1 101 ? 22.564 -6.485 -17.528 1.00 74.88 101 ALA A N 1
ATOM 806 C CA . ALA A 1 101 ? 22.916 -5.328 -18.360 1.00 74.88 101 ALA A CA 1
ATOM 807 C C . ALA A 1 101 ? 22.517 -3.952 -17.768 1.00 74.88 101 ALA A C 1
ATOM 809 O O . ALA A 1 101 ? 22.382 -2.979 -18.513 1.00 74.88 101 ALA A O 1
ATOM 810 N N . GLY A 1 102 ? 22.362 -3.848 -16.440 1.00 77.81 102 GLY A N 1
ATOM 811 C CA . GLY A 1 102 ? 21.973 -2.615 -15.755 1.00 77.81 102 GLY A CA 1
ATOM 812 C C . GLY A 1 102 ? 20.486 -2.269 -15.877 1.00 77.81 102 GLY A C 1
ATOM 813 O O . GLY A 1 102 ? 20.108 -1.130 -15.593 1.00 77.81 102 GLY A O 1
ATOM 814 N N . GLU A 1 103 ? 19.647 -3.206 -16.324 1.00 81.50 103 GLU A N 1
ATOM 815 C CA . GLU A 1 103 ? 18.198 -3.028 -16.421 1.00 81.50 103 GLU A CA 1
ATOM 816 C C . GLU A 1 103 ? 17.525 -3.412 -15.093 1.00 81.50 103 GLU A C 1
ATOM 818 O O . GLU A 1 103 ? 17.736 -4.523 -14.618 1.00 81.50 103 GLU A O 1
ATOM 823 N N . PRO A 1 104 ? 16.735 -2.530 -14.456 1.00 88.56 104 PRO A N 1
ATOM 824 C CA . PRO A 1 104 ? 15.949 -2.911 -13.287 1.00 88.56 104 PRO A CA 1
ATOM 825 C C . PRO A 1 104 ? 14.720 -3.740 -13.688 1.00 88.56 104 PRO A C 1
ATOM 827 O O . PRO A 1 104 ? 14.165 -3.545 -14.767 1.00 88.56 104 PRO A O 1
ATOM 830 N N . LEU A 1 105 ? 14.229 -4.593 -12.786 1.00 86.44 105 LEU A N 1
ATOM 831 C CA . LEU A 1 105 ? 13.015 -5.398 -12.999 1.00 86.44 105 LEU A CA 1
ATOM 832 C C . LEU A 1 105 ? 11.788 -4.520 -13.315 1.00 86.44 105 LEU A C 1
ATOM 834 O O . LEU A 1 105 ? 10.943 -4.871 -14.128 1.00 86.44 105 LEU A O 1
ATOM 838 N N . PHE A 1 106 ? 11.731 -3.335 -12.708 1.00 85.75 106 PHE A N 1
ATOM 839 C CA . PHE A 1 106 ? 10.670 -2.340 -12.880 1.00 85.75 106 PHE A CA 1
ATOM 840 C C . PHE A 1 106 ? 10.914 -1.369 -14.053 1.00 85.75 106 PHE A C 1
ATOM 842 O O . PHE A 1 106 ? 10.305 -0.301 -14.110 1.00 85.75 106 PHE A O 1
ATOM 849 N N . ALA A 1 107 ? 11.817 -1.686 -14.991 1.00 85.69 107 ALA A N 1
ATOM 850 C CA . ALA A 1 107 ? 12.179 -0.792 -16.097 1.00 85.69 107 ALA A CA 1
ATOM 851 C C . ALA A 1 107 ? 10.997 -0.356 -16.976 1.00 85.69 107 ALA A C 1
ATOM 853 O O . ALA A 1 107 ? 11.027 0.747 -17.524 1.00 85.69 107 ALA A O 1
ATOM 854 N N . CYS A 1 108 ? 9.981 -1.209 -17.105 1.00 81.44 108 CYS A N 1
ATOM 855 C CA . CYS A 1 108 ? 8.806 -0.972 -17.942 1.00 81.44 108 CYS A CA 1
ATOM 856 C C . CYS A 1 108 ? 7.549 -0.604 -17.137 1.00 81.44 108 CYS A C 1
ATOM 858 O O . CYS A 1 108 ? 6.472 -0.563 -17.719 1.00 81.44 108 CYS A O 1
ATOM 860 N N . PHE A 1 109 ? 7.664 -0.324 -15.831 1.00 89.19 109 PHE A N 1
ATOM 861 C CA . PHE A 1 109 ? 6.504 0.050 -15.016 1.00 89.19 109 PHE A CA 1
ATOM 862 C C . PHE A 1 109 ? 5.844 1.330 -15.538 1.00 89.19 109 PHE A C 1
ATOM 864 O O . PHE A 1 109 ? 6.463 2.401 -15.596 1.00 89.19 109 PHE A O 1
ATOM 871 N N . ALA A 1 110 ? 4.560 1.219 -15.860 1.00 86.81 110 ALA A N 1
ATOM 872 C CA . ALA A 1 110 ? 3.665 2.330 -16.102 1.00 86.81 110 ALA A CA 1
ATOM 873 C C . ALA A 1 110 ? 3.202 2.957 -14.777 1.00 86.81 110 ALA A C 1
ATOM 875 O O . ALA A 1 110 ? 3.536 2.517 -13.674 1.00 86.81 110 ALA A O 1
ATOM 876 N N . PHE A 1 111 ? 2.436 4.041 -14.879 1.00 87.00 111 PHE A N 1
ATOM 877 C CA . PHE A 1 111 ? 1.934 4.754 -13.707 1.00 87.00 111 PHE A CA 1
ATOM 878 C C . PHE A 1 111 ? 1.056 3.850 -12.825 1.00 87.00 111 PHE A C 1
ATOM 880 O O . PHE A 1 111 ? 1.136 3.904 -11.598 1.00 87.00 111 PHE A O 1
ATOM 887 N N . GLU A 1 112 ? 0.251 3.006 -13.461 1.00 89.50 112 GLU A N 1
ATOM 888 C CA . GLU A 1 112 ? -0.658 2.050 -12.846 1.00 89.50 112 GLU A CA 1
ATOM 889 C C . GLU A 1 112 ? 0.106 0.987 -12.046 1.00 89.50 112 GLU A C 1
ATOM 891 O O . GLU A 1 112 ? -0.285 0.683 -10.919 1.00 89.50 112 GLU A O 1
ATOM 896 N N . ASP A 1 113 ? 1.242 0.504 -12.559 1.00 88.56 113 ASP A N 1
ATOM 897 C CA . ASP A 1 113 ? 2.101 -0.460 -11.860 1.00 88.56 113 ASP A CA 1
ATOM 898 C C . ASP A 1 113 ? 2.673 0.138 -10.574 1.00 88.56 113 ASP A C 1
ATOM 900 O O . ASP A 1 113 ? 2.605 -0.473 -9.504 1.00 88.56 113 ASP A O 1
ATOM 904 N N . TRP A 1 114 ? 3.170 1.379 -10.645 1.00 91.25 114 TRP A N 1
ATOM 905 C CA . TRP A 1 114 ? 3.642 2.114 -9.470 1.00 91.25 114 TRP A CA 1
ATOM 906 C C . TRP A 1 114 ? 2.523 2.352 -8.453 1.00 91.25 114 TRP A C 1
ATOM 908 O O . TRP A 1 114 ? 2.748 2.248 -7.242 1.00 91.25 114 TRP A O 1
ATOM 918 N N . ALA A 1 115 ? 1.315 2.660 -8.929 1.00 92.19 115 ALA A N 1
ATOM 919 C CA . ALA A 1 115 ? 0.154 2.853 -8.072 1.00 92.19 115 ALA A CA 1
ATOM 920 C C . ALA A 1 115 ? -0.246 1.550 -7.362 1.00 92.19 115 ALA A C 1
ATOM 922 O O . ALA A 1 115 ? -0.463 1.566 -6.148 1.00 92.19 115 ALA A O 1
ATOM 923 N N . LEU A 1 116 ? -0.297 0.423 -8.080 1.00 93.25 116 LEU A N 1
ATOM 924 C CA . LEU A 1 116 ? -0.625 -0.889 -7.516 1.00 93.25 116 LEU A CA 1
ATOM 925 C C . LEU A 1 116 ? 0.452 -1.381 -6.549 1.00 93.25 116 LEU A C 1
ATOM 927 O O . LEU A 1 116 ? 0.118 -1.825 -5.454 1.00 93.25 116 LEU A O 1
ATOM 931 N N . LEU A 1 117 ? 1.734 -1.241 -6.891 1.00 93.56 117 LEU A N 1
ATOM 932 C CA . LEU A 1 117 ? 2.849 -1.548 -5.992 1.00 93.56 117 LEU A CA 1
ATOM 933 C C . LEU A 1 117 ? 2.746 -0.752 -4.681 1.00 93.56 117 LEU A C 1
ATOM 935 O O . LEU A 1 117 ? 2.841 -1.318 -3.590 1.00 93.56 117 LEU A O 1
ATOM 939 N N . GLY A 1 118 ? 2.497 0.557 -4.782 1.00 93.25 118 GLY A N 1
ATOM 940 C CA . GLY A 1 118 ? 2.292 1.412 -3.617 1.00 93.25 118 GLY A CA 1
ATOM 941 C C . GLY A 1 118 ? 1.104 0.957 -2.768 1.00 93.25 118 GLY A C 1
ATOM 942 O O . GLY A 1 118 ? 1.235 0.834 -1.551 1.00 93.25 118 GLY A O 1
ATOM 943 N N . LEU A 1 119 ? -0.032 0.658 -3.401 1.00 94.88 119 LEU A N 1
ATOM 944 C CA . LEU A 1 119 ? -1.236 0.191 -2.718 1.00 94.88 119 LEU A CA 1
ATOM 945 C C . LEU A 1 119 ? -1.010 -1.146 -1.992 1.00 94.88 119 LEU A C 1
ATOM 947 O O . LEU A 1 119 ? -1.399 -1.269 -0.829 1.00 94.88 119 LEU A O 1
ATOM 951 N N . ARG A 1 120 ? -0.362 -2.118 -2.650 1.00 94.06 120 ARG A N 1
ATOM 952 C CA . ARG A 1 120 ? -0.006 -3.430 -2.079 1.00 94.06 120 ARG A CA 1
ATOM 953 C C . ARG A 1 120 ? 0.776 -3.262 -0.784 1.00 94.06 120 ARG A C 1
ATOM 955 O O . ARG A 1 120 ? 0.352 -3.756 0.263 1.00 94.06 120 ARG A O 1
ATOM 962 N N . PHE A 1 121 ? 1.864 -2.493 -0.838 1.00 93.56 121 PHE A N 1
ATOM 963 C CA . PHE A 1 121 ? 2.708 -2.249 0.327 1.00 93.56 121 PHE A CA 1
ATOM 964 C C . PHE A 1 121 ? 1.962 -1.479 1.427 1.00 93.56 121 PHE A C 1
ATOM 966 O O . PHE A 1 121 ? 2.024 -1.843 2.602 1.00 93.56 121 PHE A O 1
ATOM 973 N N . GLU A 1 122 ? 1.216 -0.430 1.067 1.00 94.69 122 GLU A N 1
ATOM 974 C CA . GLU A 1 122 ? 0.464 0.384 2.025 1.00 94.69 122 GLU A CA 1
ATOM 975 C C . GLU A 1 122 ? -0.603 -0.440 2.772 1.00 94.69 122 GLU A C 1
ATOM 977 O O . GLU A 1 122 ? -0.759 -0.289 3.989 1.00 94.69 122 GLU A O 1
ATOM 982 N N . VAL A 1 123 ? -1.343 -1.320 2.090 1.00 93.88 123 VAL A N 1
ATOM 983 C CA . VAL A 1 123 ? -2.353 -2.173 2.740 1.00 93.88 123 VAL A CA 1
ATOM 984 C C . VAL A 1 123 ? -1.689 -3.254 3.593 1.00 93.88 123 VAL A C 1
ATOM 986 O O . VAL A 1 123 ? -2.082 -3.424 4.750 1.00 93.88 123 VAL A O 1
ATOM 989 N N . HIS A 1 124 ? -0.654 -3.921 3.075 1.00 92.00 124 HIS A N 1
ATOM 990 C CA . HIS A 1 124 ? 0.127 -4.916 3.815 1.00 92.00 124 HIS A CA 1
ATOM 991 C C . HIS A 1 124 ? 0.672 -4.340 5.131 1.00 92.00 124 HIS A C 1
ATOM 993 O O . HIS A 1 124 ? 0.387 -4.852 6.218 1.00 92.00 124 HIS A O 1
ATOM 999 N N . LEU A 1 125 ? 1.378 -3.206 5.055 1.00 93.81 125 LEU A N 1
ATOM 1000 C CA . LEU A 1 125 ? 1.959 -2.555 6.224 1.00 93.81 125 LEU A CA 1
ATOM 1001 C C . LEU A 1 125 ? 0.881 -2.084 7.211 1.00 93.81 125 LEU A C 1
ATOM 1003 O O . LEU A 1 125 ? 1.082 -2.172 8.422 1.00 93.81 125 LEU A O 1
ATOM 1007 N N . LEU A 1 126 ? -0.265 -1.599 6.724 1.00 94.12 126 LEU A N 1
ATOM 1008 C CA . LEU A 1 126 ? -1.356 -1.132 7.581 1.00 94.12 126 LEU A CA 1
ATOM 1009 C C . LEU A 1 126 ? -1.947 -2.261 8.430 1.00 94.12 126 LEU A C 1
ATOM 1011 O O . LEU A 1 126 ? -2.180 -2.065 9.624 1.00 94.12 126 LEU A O 1
ATOM 1015 N N . VAL A 1 127 ? -2.202 -3.425 7.826 1.00 92.12 127 VAL A N 1
ATOM 1016 C CA . VAL A 1 127 ? -2.773 -4.582 8.531 1.00 92.12 127 VAL A CA 1
ATOM 1017 C C . VAL A 1 127 ? -1.832 -5.044 9.646 1.00 92.12 127 VAL A C 1
ATOM 1019 O O . VAL A 1 127 ? -2.263 -5.201 10.794 1.00 92.12 127 VAL A O 1
ATOM 1022 N N . HIS A 1 128 ? -0.538 -5.165 9.343 1.00 91.31 128 HIS A N 1
ATOM 1023 C CA . HIS A 1 128 ? 0.484 -5.569 10.313 1.00 91.31 128 HIS A CA 1
ATOM 1024 C C . HIS A 1 128 ? 0.695 -4.537 11.415 1.00 91.31 128 HIS A C 1
ATOM 1026 O O . HIS A 1 128 ? 0.742 -4.873 12.603 1.00 91.31 128 HIS A O 1
ATOM 1032 N N . ALA A 1 129 ? 0.732 -3.257 11.047 1.00 92.44 129 ALA A N 1
ATOM 1033 C CA . ALA A 1 129 ? 0.853 -2.176 12.010 1.00 92.44 129 ALA A CA 1
ATOM 1034 C C . ALA A 1 129 ? -0.337 -2.144 12.970 1.00 92.44 129 ALA A C 1
ATOM 1036 O O . ALA A 1 129 ? -0.139 -2.054 14.174 1.00 92.44 129 ALA A O 1
ATOM 1037 N N . LEU A 1 130 ? -1.571 -2.292 12.482 1.00 90.31 130 LEU A N 1
ATOM 1038 C CA . LEU A 1 130 ? -2.752 -2.311 13.347 1.00 90.31 130 LEU A CA 1
ATOM 1039 C C . LEU A 1 130 ? -2.747 -3.475 14.332 1.00 90.31 130 LEU A C 1
ATOM 1041 O O . LEU A 1 130 ? -3.116 -3.294 15.494 1.00 90.31 130 LEU A O 1
ATOM 1045 N N . ARG A 1 131 ? -2.331 -4.664 13.890 1.00 87.56 131 ARG A N 1
ATOM 1046 C CA . ARG A 1 131 ? -2.192 -5.825 14.772 1.00 87.56 131 ARG A CA 1
ATOM 1047 C C . ARG A 1 131 ? -1.212 -5.527 15.903 1.00 87.56 131 ARG A C 1
ATOM 1049 O O . ARG A 1 131 ? -1.540 -5.741 17.068 1.00 87.56 131 ARG A O 1
ATOM 1056 N N . ARG A 1 132 ? -0.053 -4.959 15.571 1.00 89.44 132 ARG A N 1
ATOM 1057 C CA . ARG A 1 132 ? 0.991 -4.598 16.537 1.00 89.44 132 ARG A CA 1
ATOM 1058 C C . ARG A 1 132 ? 0.574 -3.461 17.472 1.00 89.44 132 ARG A C 1
ATOM 1060 O O . ARG A 1 132 ? 0.789 -3.543 18.678 1.00 89.44 132 ARG A O 1
ATOM 1067 N N . ASP A 1 133 ? -0.032 -2.420 16.919 1.00 90.06 133 ASP A N 1
ATOM 1068 C CA . ASP A 1 133 ? -0.324 -1.166 17.613 1.00 90.06 133 ASP A CA 1
ATOM 1069 C C . ASP A 1 133 ? -1.576 -1.266 18.493 1.00 90.06 133 ASP A C 1
ATOM 1071 O O . ASP A 1 133 ? -1.696 -0.537 19.476 1.00 90.06 133 ASP A O 1
ATOM 1075 N N . SER A 1 134 ? -2.503 -2.177 18.171 1.00 86.31 134 SER A N 1
ATOM 1076 C CA . SER A 1 134 ? -3.695 -2.434 18.993 1.00 86.31 134 SER A CA 1
ATOM 1077 C C . SER A 1 134 ? -3.372 -3.079 20.344 1.00 86.31 134 SER A C 1
ATOM 1079 O O . SER A 1 134 ? -4.170 -2.983 21.274 1.00 86.31 134 SER A O 1
ATOM 1081 N N . GLY A 1 135 ? -2.228 -3.764 20.460 1.00 78.62 135 GLY A N 1
ATOM 1082 C CA . GLY A 1 135 ? -1.880 -4.552 21.643 1.00 78.62 135 GLY A CA 1
ATOM 1083 C C . GLY A 1 135 ? -2.796 -5.757 21.899 1.00 78.62 135 GLY A C 1
ATOM 1084 O O . GLY A 1 135 ? -2.627 -6.422 22.921 1.00 78.62 135 GLY A O 1
ATOM 1085 N N . ASP A 1 136 ? -3.742 -6.061 21.001 1.00 80.38 136 ASP A N 1
ATOM 1086 C CA . ASP A 1 136 ? -4.634 -7.215 21.111 1.00 80.38 136 ASP A CA 1
ATOM 1087 C C . ASP A 1 136 ? -4.106 -8.391 20.269 1.00 80.38 136 ASP A C 1
ATOM 1089 O O . ASP A 1 136 ? -4.241 -8.390 19.042 1.00 80.38 136 ASP A O 1
ATOM 1093 N N . PRO A 1 137 ? -3.555 -9.448 20.896 1.00 73.19 137 PRO A N 1
ATOM 1094 C CA . PRO A 1 137 ? -3.055 -10.615 20.173 1.00 73.19 137 PRO A CA 1
ATOM 1095 C C . PRO A 1 137 ? -4.157 -11.410 19.454 1.00 73.19 137 PRO A C 1
ATOM 1097 O O . PRO A 1 137 ? -3.841 -12.241 18.602 1.00 73.19 137 PRO A O 1
ATOM 1100 N N . LYS A 1 138 ? -5.440 -11.191 19.781 1.00 76.06 138 LYS A N 1
ATOM 1101 C CA . LYS A 1 138 ? -6.581 -11.832 19.107 1.00 76.06 138 LYS A CA 1
ATOM 1102 C C . LYS A 1 138 ? -7.039 -11.075 17.864 1.00 76.06 138 LYS A C 1
ATOM 1104 O O . LYS A 1 138 ? -7.836 -11.623 17.097 1.00 76.06 138 LYS A O 1
ATOM 1109 N N . ARG A 1 139 ? -6.543 -9.856 17.635 1.00 76.62 139 ARG A N 1
ATOM 1110 C CA . ARG A 1 139 ? -6.840 -9.090 16.427 1.00 76.62 139 ARG A CA 1
ATOM 1111 C C . ARG A 1 139 ? -6.156 -9.749 15.233 1.00 76.62 139 ARG A C 1
ATOM 1113 O O . ARG A 1 139 ? -4.935 -9.718 15.106 1.00 76.62 139 ARG A O 1
ATOM 1120 N N . ARG A 1 140 ? -6.962 -10.365 14.368 1.00 72.56 140 ARG A N 1
ATOM 1121 C CA . ARG A 1 140 ? -6.483 -11.031 13.147 1.00 72.56 140 ARG A CA 1
ATOM 1122 C C . ARG A 1 140 ? -6.486 -10.131 11.917 1.00 72.56 140 ARG A C 1
ATOM 1124 O O . ARG A 1 140 ? -5.631 -10.299 11.061 1.00 72.56 140 ARG A O 1
ATOM 1131 N N . GLY A 1 141 ? -7.362 -9.129 11.880 1.00 78.31 141 GLY A N 1
ATOM 1132 C CA . GLY A 1 141 ? -7.478 -8.244 10.730 1.00 78.31 141 GLY A CA 1
ATOM 1133 C C . GLY A 1 141 ? -8.179 -6.927 11.028 1.00 78.31 141 GLY A C 1
ATOM 1134 O O . GLY A 1 141 ? -8.506 -6.592 12.171 1.00 78.31 141 GLY A O 1
ATOM 1135 N N . LEU A 1 142 ? -8.397 -6.179 9.957 1.00 88.38 142 LEU A N 1
ATOM 1136 C CA . LEU A 1 142 ? -9.016 -4.860 9.939 1.00 88.38 142 LEU A CA 1
ATOM 1137 C C . LEU A 1 142 ? -10.413 -4.970 9.317 1.00 88.38 142 LEU A C 1
ATOM 1139 O O . LEU A 1 142 ? -10.490 -5.318 8.147 1.00 88.38 142 LEU A O 1
ATOM 1143 N N . PRO A 1 143 ? -11.519 -4.660 10.019 1.00 90.38 143 PRO A N 1
ATOM 1144 C CA . PRO A 1 143 ? -12.838 -4.650 9.387 1.00 90.38 143 PRO A CA 1
ATOM 1145 C C . PRO A 1 143 ? -12.828 -3.815 8.102 1.00 90.38 143 PRO A C 1
ATOM 1147 O O . PRO A 1 143 ? -12.331 -2.686 8.114 1.00 90.38 143 PRO A O 1
ATOM 1150 N N . LEU A 1 144 ? -13.367 -4.358 7.006 1.00 91.38 144 LEU A N 1
ATOM 1151 C CA . LEU A 1 144 ? -13.286 -3.727 5.681 1.00 91.38 144 LEU A CA 1
ATOM 1152 C C . LEU A 1 144 ? -13.830 -2.290 5.680 1.00 91.38 144 LEU A C 1
ATOM 1154 O O . LEU A 1 144 ? -13.230 -1.384 5.105 1.00 91.38 144 LEU A O 1
ATOM 1158 N N . GLU A 1 145 ? -14.926 -2.059 6.401 1.00 91.44 145 GLU A N 1
ATOM 1159 C CA . GLU A 1 145 ? -15.561 -0.743 6.546 1.00 91.44 145 GLU A CA 1
ATOM 1160 C C . GLU A 1 145 ? -14.647 0.299 7.212 1.00 91.44 145 GLU A C 1
ATOM 1162 O O . GLU A 1 145 ? -14.797 1.505 7.013 1.00 91.44 145 GLU A O 1
ATOM 1167 N N . HIS A 1 146 ? -13.668 -0.151 8.001 1.00 91.88 146 HIS A N 1
ATOM 1168 C CA . HIS A 1 146 ? -12.720 0.713 8.697 1.00 91.88 146 HIS A CA 1
ATOM 1169 C C . HIS A 1 146 ? -11.442 0.966 7.887 1.00 91.88 146 HIS A C 1
ATOM 1171 O O . HIS A 1 146 ? -10.609 1.769 8.322 1.00 91.88 146 HIS A O 1
ATOM 1177 N N . LEU A 1 147 ? -11.281 0.338 6.714 1.00 92.62 147 LEU A N 1
ATOM 1178 C CA . LEU A 1 147 ? -10.070 0.440 5.898 1.00 92.62 147 LEU A CA 1
ATOM 1179 C C . LEU A 1 147 ? -9.724 1.894 5.570 1.00 92.62 147 LEU A C 1
ATOM 1181 O O . LEU A 1 147 ? -8.643 2.363 5.919 1.00 92.62 147 LEU A O 1
ATOM 1185 N N . ALA A 1 148 ? -10.663 2.648 4.997 1.00 93.31 148 ALA A N 1
ATOM 1186 C CA . ALA A 1 148 ? -10.436 4.050 4.644 1.00 93.31 148 ALA A CA 1
ATOM 1187 C C . ALA A 1 148 ? -10.137 4.938 5.870 1.00 93.31 148 ALA A C 1
ATOM 1189 O O . ALA A 1 148 ? -9.362 5.896 5.782 1.00 93.31 148 ALA A O 1
ATOM 1190 N N . TYR A 1 149 ? -10.730 4.624 7.027 1.00 93.12 149 TYR A N 1
ATOM 1191 C CA . TYR A 1 149 ? -10.482 5.354 8.270 1.00 93.12 149 TYR A CA 1
ATOM 1192 C C . TYR A 1 149 ? -9.044 5.152 8.760 1.00 93.12 149 TYR A C 1
ATOM 1194 O O . TYR A 1 149 ? -8.334 6.136 8.990 1.00 93.12 149 TYR A O 1
ATOM 1202 N N . TYR A 1 150 ? -8.601 3.899 8.895 1.00 93.62 150 TYR A N 1
ATOM 1203 C CA . TYR A 1 150 ? -7.255 3.609 9.385 1.00 93.62 150 TYR A CA 1
ATOM 1204 C C . TYR A 1 150 ? -6.179 3.943 8.356 1.00 93.62 150 TYR A C 1
ATOM 1206 O O . TYR A 1 150 ? -5.137 4.466 8.740 1.00 93.62 150 TYR A O 1
ATOM 1214 N N . TYR A 1 151 ? -6.461 3.783 7.065 1.00 95.12 151 TYR A N 1
ATOM 1215 C CA . TYR A 1 151 ? -5.572 4.239 6.003 1.00 95.12 151 TYR A CA 1
ATOM 1216 C C . TYR A 1 151 ? -5.288 5.746 6.136 1.00 95.12 151 TYR A C 1
ATOM 1218 O O . TYR A 1 151 ? -4.131 6.161 6.211 1.00 95.12 151 TYR A O 1
ATOM 1226 N N . TYR A 1 152 ? -6.323 6.578 6.318 1.00 94.19 152 TYR A N 1
ATOM 1227 C CA . TYR A 1 152 ? -6.118 8.005 6.591 1.00 94.19 152 TYR A CA 1
ATOM 1228 C C . TYR A 1 152 ? -5.409 8.261 7.926 1.00 94.19 152 TYR A C 1
ATOM 1230 O O . TYR A 1 152 ? -4.612 9.194 8.035 1.00 94.19 152 TYR A O 1
ATOM 1238 N N . ARG A 1 153 ? -5.683 7.465 8.966 1.00 92.81 153 ARG A N 1
ATOM 1239 C CA . ARG A 1 153 ? -5.033 7.632 10.274 1.00 92.81 153 ARG A CA 1
ATOM 1240 C C . ARG A 1 153 ? -3.521 7.428 10.188 1.00 92.81 153 ARG A C 1
ATOM 1242 O O . ARG A 1 153 ? -2.782 8.225 10.770 1.00 92.81 153 ARG A O 1
ATOM 1249 N N . TYR A 1 154 ? -3.096 6.389 9.478 1.00 94.62 154 TYR A N 1
ATOM 1250 C CA . TYR A 1 154 ? -1.704 5.967 9.366 1.00 94.62 154 TYR A CA 1
ATOM 1251 C C . TYR A 1 154 ? -0.928 6.783 8.337 1.00 94.62 154 TYR A C 1
ATOM 1253 O O . TYR A 1 154 ? 0.128 7.324 8.659 1.00 94.62 154 TYR A O 1
ATOM 1261 N N . TYR A 1 155 ? -1.488 6.959 7.141 1.00 94.38 155 TYR A N 1
ATOM 1262 C CA . TYR A 1 155 ? -0.792 7.603 6.025 1.00 94.38 155 TYR A CA 1
ATOM 1263 C C . TYR A 1 155 ? -1.099 9.092 5.875 1.00 94.38 155 TYR A C 1
ATOM 1265 O O . TYR A 1 155 ? -0.434 9.779 5.107 1.00 94.38 155 TYR A O 1
ATOM 1273 N N . ARG A 1 156 ? -2.116 9.618 6.579 1.00 93.06 156 ARG A N 1
ATOM 1274 C CA . ARG A 1 156 ? -2.630 10.992 6.387 1.00 93.06 156 ARG A CA 1
ATOM 1275 C C . ARG A 1 156 ? -3.035 11.287 4.936 1.00 93.06 156 ARG A C 1
ATOM 1277 O O . ARG A 1 156 ? -3.082 12.441 4.522 1.00 93.06 156 ARG A O 1
ATOM 1284 N N . LYS A 1 157 ? -3.398 10.233 4.204 1.00 91.69 157 LYS A N 1
ATOM 1285 C CA . LYS A 1 157 ? -3.789 10.217 2.792 1.00 91.69 157 LYS A CA 1
ATOM 1286 C C . LYS A 1 157 ? -5.182 9.587 2.672 1.00 91.69 157 LYS A C 1
ATOM 1288 O O . LYS A 1 157 ? -5.457 8.621 3.382 1.00 91.69 157 LYS A O 1
ATOM 1293 N N . PRO A 1 158 ? -6.100 10.126 1.854 1.00 92.19 158 PRO A N 1
ATOM 1294 C CA . PRO A 1 158 ? -7.377 9.468 1.600 1.00 92.19 158 PRO A CA 1
ATOM 1295 C C . PRO A 1 158 ? -7.181 8.231 0.712 1.00 92.19 158 PRO A C 1
ATOM 1297 O O . PRO A 1 158 ? -6.404 8.270 -0.239 1.00 92.19 158 PRO A O 1
ATOM 1300 N N . LEU A 1 159 ? -7.917 7.156 0.999 1.00 93.56 159 LEU A N 1
ATOM 1301 C CA . LEU A 1 159 ? -8.029 6.007 0.101 1.00 93.56 159 LEU A CA 1
ATOM 1302 C C . LEU A 1 159 ? -9.168 6.270 -0.889 1.00 93.56 159 LEU A C 1
ATOM 1304 O O . LEU A 1 159 ? -10.310 6.440 -0.458 1.00 93.56 159 LEU A O 1
ATOM 1308 N N . ASN A 1 160 ? -8.863 6.330 -2.186 1.00 93.00 160 ASN A N 1
ATOM 1309 C CA . ASN A 1 160 ? -9.849 6.593 -3.234 1.00 93.00 160 ASN A CA 1
ATOM 1310 C C . ASN A 1 160 ? -9.907 5.433 -4.243 1.00 93.00 160 ASN A C 1
ATOM 1312 O O . ASN A 1 160 ? -9.091 5.415 -5.165 1.00 93.00 160 ASN A O 1
ATOM 1316 N N . PRO A 1 161 ? -10.867 4.498 -4.111 1.00 93.56 161 PRO A N 1
ATOM 1317 C CA . PRO A 1 161 ? -11.039 3.386 -5.050 1.00 93.56 161 PRO A CA 1
ATOM 1318 C C . PRO A 1 161 ? -11.182 3.835 -6.512 1.00 93.56 161 PRO A C 1
ATOM 1320 O O . PRO A 1 161 ? -10.591 3.227 -7.400 1.00 93.56 161 PRO A O 1
ATOM 1323 N N . ARG A 1 162 ? -11.842 4.978 -6.763 1.00 93.56 162 ARG A N 1
ATOM 1324 C CA . ARG A 1 162 ? -12.044 5.502 -8.126 1.00 93.56 162 ARG A CA 1
ATOM 1325 C C . ARG A 1 162 ? -10.746 5.830 -8.856 1.00 93.56 162 ARG A C 1
ATOM 1327 O O . ARG A 1 162 ? -10.720 5.801 -10.078 1.00 93.56 162 ARG A O 1
ATOM 1334 N N . SER A 1 163 ? -9.674 6.144 -8.125 1.00 91.38 163 SER A N 1
ATOM 1335 C CA . SER A 1 163 ? -8.352 6.377 -8.721 1.00 91.38 163 SER A CA 1
ATOM 1336 C C . SER A 1 163 ? -7.721 5.102 -9.294 1.00 91.38 163 SER A C 1
ATOM 1338 O O . SER A 1 163 ? -6.765 5.214 -10.047 1.00 91.38 163 SER A O 1
ATOM 1340 N N . TYR A 1 164 ? -8.266 3.929 -8.962 1.00 92.81 164 TYR A N 1
ATOM 1341 C CA . TYR A 1 164 ? -7.864 2.615 -9.469 1.00 92.81 164 TYR A CA 1
ATOM 1342 C C . TYR A 1 164 ? -8.928 2.003 -10.398 1.00 92.81 164 TYR A C 1
ATOM 1344 O O . TYR A 1 164 ? -8.894 0.810 -10.669 1.00 92.81 164 TYR A O 1
ATOM 1352 N N . GLY A 1 165 ? -9.909 2.795 -10.850 1.00 93.25 165 GLY A N 1
ATOM 1353 C CA . GLY A 1 165 ? -10.951 2.328 -11.772 1.00 93.25 165 GLY A CA 1
ATOM 1354 C C . GLY A 1 165 ? -12.061 1.481 -11.138 1.00 93.25 165 GLY A C 1
ATOM 1355 O O . GLY A 1 165 ? -12.864 0.913 -11.868 1.00 93.25 165 GLY A O 1
ATOM 1356 N N . VAL A 1 166 ? -12.140 1.420 -9.805 1.00 94.44 166 VAL A N 1
ATOM 1357 C CA . VAL A 1 166 ? -13.128 0.613 -9.065 1.00 94.44 166 VAL A CA 1
ATOM 1358 C C . VAL A 1 166 ? -13.996 1.474 -8.141 1.00 94.44 166 VAL A C 1
ATOM 1360 O O . VAL A 1 166 ? -13.617 2.588 -7.762 1.00 94.44 166 VAL A O 1
ATOM 1363 N N . ASP A 1 167 ? -15.176 0.988 -7.756 1.00 91.06 167 ASP A N 1
ATOM 1364 C CA . ASP A 1 167 ? -16.158 1.784 -7.007 1.00 91.06 167 ASP A CA 1
ATOM 1365 C C . ASP A 1 167 ? -16.065 1.587 -5.486 1.00 91.06 167 ASP A C 1
ATOM 1367 O O . ASP A 1 167 ? -16.468 2.468 -4.716 1.00 91.06 167 ASP A O 1
ATOM 1371 N N . GLY A 1 168 ? -15.507 0.460 -5.033 1.00 91.56 168 GLY A N 1
ATOM 1372 C CA . GLY A 1 168 ? -15.525 0.061 -3.626 1.00 91.56 168 GLY A CA 1
ATOM 1373 C C . GLY A 1 168 ? -14.189 -0.418 -3.061 1.00 91.56 168 GLY A C 1
ATOM 1374 O O . GLY A 1 168 ? -13.276 -0.816 -3.775 1.00 91.56 168 GLY A O 1
ATOM 1375 N N . ALA A 1 169 ? -14.094 -0.434 -1.727 1.00 91.44 169 ALA A N 1
ATOM 1376 C CA . ALA A 1 169 ? -12.929 -0.971 -1.018 1.00 91.44 169 ALA A CA 1
ATOM 1377 C C . ALA A 1 169 ? -12.739 -2.484 -1.238 1.00 91.44 169 ALA A C 1
ATOM 1379 O O . ALA A 1 169 ? -11.608 -2.951 -1.247 1.00 91.44 169 ALA A O 1
ATOM 1380 N N . ALA A 1 170 ? -13.827 -3.243 -1.419 1.00 92.19 170 ALA A N 1
ATOM 1381 C CA . ALA A 1 170 ? -13.755 -4.678 -1.697 1.00 92.19 170 ALA A CA 1
ATOM 1382 C C . ALA A 1 170 ? -13.117 -4.961 -3.067 1.00 92.19 170 ALA A C 1
ATOM 1384 O O . ALA A 1 170 ? -12.191 -5.757 -3.156 1.00 92.19 170 ALA A O 1
ATOM 1385 N N . GLU A 1 171 ? -13.573 -4.263 -4.110 1.00 93.50 171 GLU A N 1
ATOM 1386 C CA . GLU A 1 171 ? -13.018 -4.355 -5.468 1.00 93.50 171 GLU A CA 1
ATOM 1387 C C . GLU A 1 171 ? -11.564 -3.880 -5.508 1.00 93.50 171 GLU A C 1
ATOM 1389 O O . GLU A 1 171 ? -10.724 -4.521 -6.129 1.00 93.50 171 GLU A O 1
ATOM 1394 N N . LEU A 1 172 ? -11.247 -2.813 -4.765 1.00 93.69 172 LEU A N 1
ATOM 1395 C CA . LEU A 1 172 ? -9.879 -2.319 -4.625 1.00 93.69 172 LEU A CA 1
ATOM 1396 C C . LEU A 1 172 ? -8.937 -3.375 -4.033 1.00 93.69 172 LEU A C 1
ATOM 1398 O O . LEU A 1 172 ? -7.811 -3.507 -4.497 1.00 93.69 172 LEU A O 1
ATOM 1402 N N . LEU A 1 173 ? -9.391 -4.132 -3.029 1.00 93.31 173 LEU A N 1
ATOM 1403 C CA . LEU A 1 173 ? -8.623 -5.259 -2.492 1.00 93.31 173 LEU A CA 1
ATOM 1404 C C . LEU A 1 173 ? -8.544 -6.430 -3.477 1.00 93.31 173 LEU A C 1
ATOM 1406 O O . LEU A 1 173 ? -7.555 -7.150 -3.468 1.00 93.31 173 LEU A O 1
ATOM 1410 N N . GLY A 1 174 ? -9.541 -6.596 -4.351 1.00 92.94 174 GLY A N 1
ATOM 1411 C CA . GLY A 1 174 ? -9.508 -7.576 -5.437 1.00 92.94 174 GLY A CA 1
ATOM 1412 C C . GLY A 1 174 ? -8.350 -7.359 -6.417 1.00 92.94 174 GLY A C 1
ATOM 1413 O O . GLY A 1 174 ? -7.800 -8.336 -6.910 1.00 92.94 174 GLY A O 1
ATOM 1414 N N . LEU A 1 175 ? -7.920 -6.108 -6.631 1.00 91.38 175 LEU A N 1
ATOM 1415 C CA . LEU A 1 175 ? -6.748 -5.778 -7.461 1.00 91.38 175 LEU A CA 1
ATOM 1416 C C . LEU A 1 175 ? -5.407 -6.197 -6.828 1.00 91.38 175 LEU A C 1
ATOM 1418 O O . LEU A 1 175 ? -4.387 -6.227 -7.515 1.00 91.38 175 LEU A O 1
ATOM 1422 N N . ILE A 1 176 ? -5.399 -6.462 -5.518 1.00 92.81 176 ILE A N 1
ATOM 1423 C CA . ILE A 1 176 ? -4.201 -6.780 -4.727 1.00 92.81 176 ILE A CA 1
ATOM 1424 C C . ILE A 1 176 ? -4.388 -8.053 -3.886 1.00 92.81 176 ILE A C 1
ATOM 1426 O O . ILE A 1 176 ? -3.856 -8.164 -2.775 1.00 92.81 176 ILE A O 1
ATOM 1430 N N . GLY A 1 177 ? -5.198 -8.994 -4.381 1.00 87.81 177 GLY A N 1
ATOM 1431 C CA . GLY A 1 177 ? -5.627 -10.182 -3.637 1.00 87.81 177 GLY A CA 1
ATOM 1432 C C . GLY A 1 177 ? -4.474 -11.076 -3.169 1.00 87.81 177 GLY A C 1
ATOM 1433 O O . GLY A 1 177 ? -4.593 -11.754 -2.150 1.00 87.81 177 GLY A O 1
ATOM 1434 N N . GLU A 1 178 ? -3.339 -11.032 -3.865 1.00 85.25 178 GLU A N 1
ATOM 1435 C CA . GLU A 1 178 ? -2.095 -11.704 -3.483 1.00 85.25 178 GLU A CA 1
ATOM 1436 C C . GLU A 1 178 ? -1.437 -11.104 -2.232 1.00 85.25 178 GLU A C 1
ATOM 1438 O O . GLU A 1 178 ? -0.737 -11.801 -1.501 1.00 85.25 178 GLU A O 1
ATOM 1443 N N . SER A 1 179 ? -1.679 -9.820 -1.961 1.00 85.75 179 SER A N 1
ATOM 1444 C CA . SER A 1 179 ? -1.098 -9.091 -0.831 1.00 85.75 179 SER A CA 1
ATOM 1445 C C . SER A 1 179 ? -2.038 -9.081 0.377 1.00 85.75 179 SER A C 1
ATOM 1447 O O . SER A 1 179 ? -1.612 -9.294 1.517 1.00 85.75 179 SER A O 1
ATOM 1449 N N . ALA A 1 180 ? -3.331 -8.843 0.146 1.00 88.56 180 ALA A N 1
ATOM 1450 C CA . ALA A 1 180 ? -4.342 -8.765 1.193 1.00 88.56 180 ALA A CA 1
ATOM 1451 C C . ALA A 1 180 ? -5.698 -9.282 0.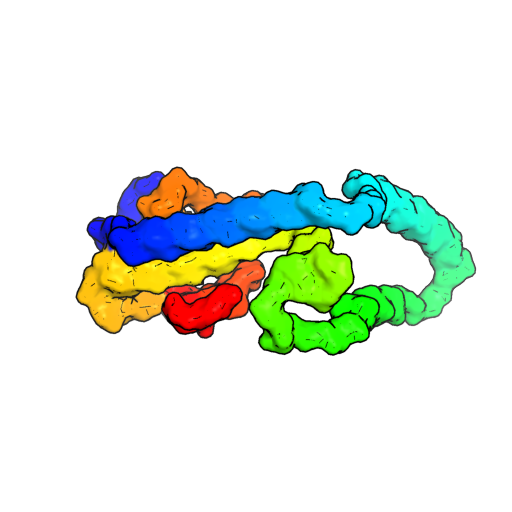707 1.00 88.56 180 ALA A C 1
ATOM 1453 O O . ALA A 1 180 ? -6.155 -8.936 -0.377 1.00 88.56 180 ALA A O 1
ATOM 1454 N N . ALA A 1 181 ? -6.386 -10.043 1.557 1.00 88.19 181 ALA A N 1
ATOM 1455 C CA . ALA A 1 181 ? -7.697 -10.604 1.248 1.00 88.19 181 ALA A CA 1
ATOM 1456 C C . ALA A 1 181 ? -8.710 -10.311 2.358 1.00 88.19 181 ALA A C 1
ATOM 1458 O O . ALA A 1 181 ? -8.356 -10.073 3.515 1.00 88.19 181 ALA A O 1
ATOM 1459 N N . VAL A 1 182 ? -9.995 -10.343 2.003 1.00 90.62 182 VAL A N 1
ATOM 1460 C CA . VAL A 1 182 ? -11.091 -10.212 2.967 1.00 90.62 182 VAL A CA 1
ATOM 1461 C C . VAL A 1 182 ? -11.465 -11.597 3.493 1.00 90.62 182 VAL A C 1
ATOM 1463 O O . VAL A 1 182 ? -12.090 -12.391 2.794 1.00 90.62 182 VAL A O 1
ATOM 1466 N N . VAL A 1 183 ? -11.125 -11.874 4.750 1.00 85.94 183 VAL A N 1
ATOM 1467 C CA . VAL A 1 183 ? -11.431 -13.123 5.455 1.00 85.94 183 VAL A CA 1
ATOM 1468 C C . VAL A 1 183 ? -12.443 -12.827 6.557 1.00 85.94 183 VAL A C 1
ATOM 1470 O O . VAL A 1 183 ? -12.197 -12.026 7.456 1.00 85.94 183 VAL A O 1
ATOM 1473 N N . ALA A 1 184 ? -13.626 -13.443 6.477 1.00 84.88 184 ALA A N 1
ATOM 1474 C CA . ALA A 1 184 ? -14.715 -13.245 7.444 1.00 84.88 184 ALA A CA 1
ATOM 1475 C C . ALA A 1 184 ? -15.063 -11.756 7.718 1.00 84.88 184 ALA A C 1
ATOM 1477 O O . ALA A 1 184 ? -15.390 -11.381 8.843 1.00 84.88 184 ALA A O 1
ATOM 1478 N N . GLY A 1 185 ? -14.988 -10.901 6.688 1.00 84.12 185 GLY A N 1
ATOM 1479 C CA . GLY A 1 185 ? -15.294 -9.464 6.776 1.00 84.12 185 GLY A CA 1
ATOM 1480 C C . GLY A 1 185 ? -14.147 -8.574 7.277 1.00 84.12 185 GLY A C 1
ATOM 1481 O O . GLY A 1 185 ? -14.310 -7.353 7.359 1.00 84.12 185 GLY A O 1
ATOM 1482 N N . ALA A 1 186 ? -12.984 -9.154 7.581 1.00 87.12 186 ALA A N 1
ATOM 1483 C CA . ALA A 1 186 ? -11.772 -8.430 7.938 1.00 87.12 186 ALA A CA 1
ATOM 1484 C C . ALA A 1 186 ? -10.713 -8.555 6.836 1.00 87.12 186 ALA A C 1
ATOM 1486 O O . ALA A 1 186 ? -10.535 -9.609 6.240 1.00 87.12 186 ALA A O 1
ATOM 1487 N N . VAL A 1 187 ? -10.005 -7.466 6.571 1.00 90.19 187 VAL A N 1
ATOM 1488 C CA . VAL A 1 187 ? -8.819 -7.419 5.724 1.00 90.19 187 VAL A CA 1
ATOM 1489 C C . VAL A 1 187 ? -7.661 -8.046 6.492 1.00 90.19 187 VAL A C 1
ATOM 1491 O O . VAL A 1 187 ? -7.306 -7.571 7.577 1.00 90.19 187 VAL A O 1
ATOM 1494 N N . GLU A 1 188 ? -7.089 -9.100 5.924 1.00 89.06 188 GLU A N 1
ATOM 1495 C CA . GLU A 1 188 ? -5.939 -9.832 6.451 1.00 89.06 188 GLU A CA 1
ATOM 1496 C C . GLU A 1 188 ? -4.830 -9.876 5.388 1.00 89.06 188 GLU A C 1
ATOM 1498 O O . GLU A 1 188 ? -5.099 -10.076 4.200 1.00 89.06 188 GLU A O 1
ATOM 1503 N N . SER A 1 189 ? -3.577 -9.682 5.811 1.00 86.31 189 SER A N 1
ATOM 1504 C CA . SER A 1 189 ? -2.417 -9.825 4.926 1.00 86.31 189 SER A CA 1
ATOM 1505 C C . SER A 1 189 ? -2.220 -11.299 4.589 1.00 86.31 189 SER A C 1
ATOM 1507 O O . SER A 1 189 ? -2.236 -12.141 5.487 1.00 86.31 189 SER A O 1
ATOM 1509 N N . GLN A 1 190 ? -2.003 -11.603 3.312 1.00 84.75 190 GLN A N 1
ATOM 1510 C CA . GLN A 1 190 ? -1.647 -12.953 2.858 1.00 84.75 190 GLN A CA 1
ATOM 1511 C C . GLN A 1 190 ? -0.149 -13.243 3.035 1.00 84.75 190 GLN A C 1
ATOM 1513 O O . GLN A 1 190 ? 0.283 -14.393 3.001 1.00 84.75 190 GLN A O 1
ATOM 1518 N N . VAL A 1 191 ? 0.640 -12.194 3.278 1.00 80.19 191 VAL A N 1
ATOM 1519 C CA . VAL A 1 191 ? 2.097 -12.243 3.409 1.00 80.19 191 VAL A CA 1
ATOM 1520 C C . VAL A 1 191 ? 2.508 -11.938 4.855 1.00 80.19 191 VAL A C 1
ATOM 1522 O O . VAL A 1 191 ? 1.911 -11.075 5.509 1.00 80.19 191 VAL A O 1
ATOM 1525 N N . ALA A 1 192 ? 3.520 -12.644 5.366 1.00 73.75 192 ALA A N 1
ATOM 1526 C CA . ALA A 1 192 ? 4.038 -12.468 6.727 1.00 73.75 192 ALA A CA 1
ATOM 1527 C C . ALA A 1 192 ? 4.707 -11.095 6.942 1.00 73.75 192 ALA A C 1
ATOM 1529 O O . ALA A 1 192 ? 5.222 -10.505 5.999 1.00 73.75 192 ALA A O 1
ATOM 1530 N N . ASP A 1 193 ? 4.741 -10.620 8.191 1.00 66.12 193 ASP A N 1
ATOM 1531 C CA . ASP A 1 193 ? 5.233 -9.287 8.593 1.00 66.12 193 ASP A CA 1
ATOM 1532 C C . ASP A 1 193 ? 6.710 -9.011 8.231 1.00 66.12 193 ASP A C 1
ATOM 1534 O O . ASP A 1 193 ? 7.104 -7.853 8.097 1.00 66.12 193 ASP A O 1
ATOM 1538 N N . ASP A 1 194 ? 7.521 -10.069 8.116 1.00 59.34 194 ASP A N 1
ATOM 1539 C CA . ASP A 1 194 ? 8.963 -10.022 7.827 1.00 59.34 194 ASP A CA 1
ATOM 1540 C C . ASP A 1 194 ? 9.312 -10.687 6.484 1.00 59.34 194 ASP A C 1
ATOM 1542 O O . ASP A 1 194 ? 10.472 -11.032 6.243 1.00 59.34 194 ASP A O 1
ATOM 1546 N N . ALA A 1 195 ? 8.322 -10.920 5.614 1.00 50.22 195 ALA A N 1
ATOM 1547 C CA . ALA A 1 195 ? 8.635 -11.373 4.268 1.00 50.22 195 ALA A CA 1
ATOM 1548 C C . ALA A 1 195 ? 9.518 -10.309 3.586 1.00 50.22 195 ALA A C 1
ATOM 1550 O O . ALA A 1 195 ? 9.186 -9.122 3.663 1.00 50.22 195 ALA A O 1
ATOM 1551 N N . PRO A 1 196 ? 10.653 -10.694 2.975 1.00 46.06 196 PRO A N 1
ATOM 1552 C CA . PRO A 1 196 ? 11.419 -9.760 2.164 1.00 46.06 196 PRO A CA 1
ATOM 1553 C C . PRO A 1 196 ? 10.505 -9.242 1.047 1.00 46.06 196 PRO A C 1
ATOM 1555 O O . PRO A 1 196 ? 9.821 -10.040 0.403 1.00 46.06 196 PRO A O 1
ATOM 1558 N N . ALA A 1 197 ? 10.446 -7.917 0.910 1.00 40.28 197 ALA A N 1
ATOM 1559 C CA . ALA A 1 197 ? 9.766 -7.253 -0.196 1.00 40.28 197 ALA A CA 1
ATOM 1560 C C . ALA A 1 197 ? 10.505 -7.501 -1.515 1.00 40.28 197 ALA A C 1
ATOM 1562 O O . ALA A 1 197 ? 11.752 -7.634 -1.469 1.00 40.28 197 ALA A O 1
#

Sequence (197 aa):
PARPAGAEEVQPSDWFRARWREWQRELQAWHLRLIERPGKRARPEPGAEARAEAEAAAEAEAEASEREDDDGDALMEELEDEILDRDTDVFGFRDVCDVGAGEPLFACFAFEDWALLGLRFEVHLLVHALRRDSGDPKRRGLPLEHLAYYYYRYYRKPLNPRSYGVDGAAELLGLIGESAAVVAGAVESQVADDAPA

pLDDT: mean 75.48, std 19.51, range [37.0, 95.12]

Secondary structure (DSSP, 8-state):
-PPPTT-------HHHHHHHHHHHHHHHHHHHHHHH-SS--PPP-TTTHHHHHHHHHHHHHHHHTTS-SS-HHHHHHHHHHHHHS----GGG-S-TT-SSTT--TTTT--HHHHHHHHHHHHHHHHHHHHHHHT--TT---EEGGGHHHHHHHHHSS---GGGGT-SSHHHHHHTTTTTEEEETTEEEESS-TT---

Radius of gyration: 21.4 Å; chains: 1; bounding box: 42×29×68 Å

Foldseek 3Di:
DDADPPDDPFAQDPVLVVVVVVVVVVLVVLVVLLVPDPDPPPPCPPCSVVVCVVVVVVVVVVVCVVPDDDCPVVVVVVVVCVVVVCPQPPVPDPAQCPSDPRHHVCNPDDPLNSVLVVVLVLLLSLFVSCCVRVPDVPRQFAQLVCSQVSSCNSVVDGDDVVVNVDDGSQVVCVSNVQQWHQDPRGIHGPDDPPPDD